Protein AF-A0A0G4J211-F1 (afdb_monomer_lite)

Structure (mmCIF, N/CA/C/O backbone):
data_AF-A0A0G4J211-F1
#
_entry.id   AF-A0A0G4J211-F1
#
loop_
_atom_site.group_PDB
_atom_site.id
_atom_site.type_symbol
_atom_site.label_atom_id
_atom_site.label_alt_id
_atom_site.label_comp_id
_atom_site.label_asym_id
_atom_site.label_entity_id
_atom_site.label_seq_id
_atom_site.pdbx_PDB_ins_code
_atom_site.Cartn_x
_atom_site.Cartn_y
_atom_site.Cartn_z
_atom_site.occupancy
_atom_site.B_iso_or_equiv
_atom_site.auth_seq_id
_atom_site.auth_comp_id
_atom_site.auth_asym_id
_atom_site.auth_atom_id
_atom_site.pdbx_PDB_model_num
ATOM 1 N N . MET A 1 1 ? 58.918 25.717 -37.159 1.00 40.38 1 MET A N 1
ATOM 2 C CA . MET A 1 1 ? 57.584 25.213 -37.543 1.00 40.38 1 MET A CA 1
ATOM 3 C C . MET A 1 1 ? 57.518 23.724 -37.235 1.00 40.38 1 MET A C 1
ATOM 5 O O . MET A 1 1 ? 57.941 22.931 -38.060 1.00 40.38 1 MET A O 1
ATOM 9 N N . LEU A 1 2 ? 57.040 23.344 -36.051 1.00 39.12 2 LEU A N 1
ATOM 10 C CA . LEU A 1 2 ? 56.585 21.978 -35.783 1.00 39.12 2 LEU A CA 1
ATOM 11 C C . LEU A 1 2 ? 55.138 22.111 -35.325 1.00 39.12 2 LEU A C 1
ATOM 13 O O . LEU A 1 2 ? 54.861 22.399 -34.165 1.00 39.12 2 LEU A O 1
ATOM 17 N N . ALA A 1 3 ? 54.242 22.055 -36.305 1.00 45.84 3 ALA A N 1
ATOM 18 C CA . ALA A 1 3 ? 52.815 21.997 -36.077 1.00 45.84 3 ALA A CA 1
ATOM 19 C C . ALA A 1 3 ? 52.421 20.536 -35.834 1.00 45.84 3 ALA A C 1
ATOM 21 O O . ALA A 1 3 ? 52.802 19.663 -36.607 1.00 45.84 3 ALA A O 1
ATOM 22 N N . ALA A 1 4 ? 51.674 20.344 -34.749 1.00 54.22 4 ALA A N 1
ATOM 23 C CA . ALA A 1 4 ? 50.555 19.424 -34.597 1.00 54.22 4 ALA A CA 1
ATOM 24 C C . ALA A 1 4 ? 50.693 18.003 -35.168 1.00 54.22 4 ALA A C 1
ATOM 26 O O . ALA A 1 4 ? 50.502 17.772 -36.356 1.00 54.22 4 ALA A O 1
ATOM 27 N N . VAL A 1 5 ? 50.784 17.039 -34.253 1.00 47.78 5 VAL A N 1
ATOM 28 C CA . VAL A 1 5 ? 49.848 15.909 -34.271 1.00 47.78 5 VAL A CA 1
ATOM 29 C C . VAL A 1 5 ? 49.307 15.788 -32.849 1.00 47.78 5 VAL A C 1
ATOM 31 O O . VAL A 1 5 ? 49.873 15.100 -32.005 1.00 47.78 5 VAL A O 1
ATOM 34 N N . ALA A 1 6 ? 48.271 16.576 -32.558 1.00 48.75 6 ALA A N 1
ATOM 35 C CA . ALA A 1 6 ? 47.360 16.253 -31.473 1.00 48.75 6 ALA A CA 1
ATOM 36 C C . ALA A 1 6 ? 46.590 15.021 -31.951 1.00 48.75 6 ALA A C 1
ATOM 38 O O . ALA A 1 6 ? 45.799 15.098 -32.891 1.00 48.75 6 ALA A O 1
ATOM 39 N N . ASP A 1 7 ? 46.935 13.871 -31.385 1.00 48.59 7 ASP A N 1
ATOM 40 C CA . ASP A 1 7 ? 46.196 12.630 -31.562 1.00 48.59 7 ASP A CA 1
ATOM 41 C C . ASP A 1 7 ? 44.894 12.747 -30.754 1.00 48.59 7 ASP A C 1
ATOM 43 O O . ASP A 1 7 ? 44.776 12.258 -29.634 1.00 48.59 7 ASP A O 1
ATOM 47 N N . ASP A 1 8 ? 43.936 13.500 -31.299 1.00 52.50 8 ASP A N 1
ATOM 48 C CA . ASP A 1 8 ? 42.566 13.639 -30.790 1.00 52.50 8 ASP A CA 1
ATOM 49 C C . ASP A 1 8 ? 41.735 12.391 -31.162 1.00 52.50 8 ASP A C 1
ATOM 51 O O . ASP A 1 8 ? 40.682 12.467 -31.799 1.00 52.50 8 ASP A O 1
ATOM 55 N N . GLY A 1 9 ? 42.235 11.209 -30.795 1.00 51.56 9 GLY A N 1
ATOM 56 C CA . GLY A 1 9 ? 41.649 9.910 -31.113 1.00 51.56 9 GLY A CA 1
ATOM 57 C C . GLY A 1 9 ? 41.288 9.125 -29.855 1.00 51.56 9 GLY A C 1
ATOM 58 O O . GLY A 1 9 ? 42.126 8.420 -29.311 1.00 51.56 9 GLY A O 1
ATOM 59 N N . ALA A 1 10 ? 40.038 9.264 -29.401 1.00 64.62 10 ALA A N 1
ATOM 60 C CA . ALA A 1 10 ? 39.303 8.365 -28.497 1.00 64.62 10 ALA A CA 1
ATOM 61 C C . ALA A 1 10 ? 40.158 7.497 -27.546 1.00 64.62 10 ALA A C 1
ATOM 63 O O . ALA A 1 10 ? 40.447 6.328 -27.811 1.00 64.62 10 ALA A O 1
ATOM 64 N N . SER A 1 11 ? 40.509 8.052 -26.381 1.00 73.88 11 SER A N 1
ATOM 65 C CA . SER A 1 11 ? 41.008 7.229 -25.277 1.00 73.88 11 SER A CA 1
ATOM 66 C C . SER A 1 11 ? 39.948 6.172 -24.925 1.00 73.88 11 SER A C 1
ATOM 68 O O . SER A 1 11 ? 38.782 6.542 -24.755 1.00 73.88 11 SER A O 1
ATOM 70 N N . PRO A 1 12 ? 40.316 4.890 -24.734 1.00 80.06 12 PRO A N 1
ATOM 71 C CA . PRO A 1 12 ? 39.391 3.835 -24.309 1.00 80.06 12 PRO A CA 1
ATOM 72 C C . PRO A 1 12 ? 38.572 4.208 -23.066 1.00 80.06 12 PRO A C 1
ATOM 74 O O . PRO A 1 12 ? 37.460 3.727 -22.879 1.00 80.06 12 PRO A O 1
ATOM 77 N N . ILE A 1 13 ? 39.116 5.091 -22.223 1.00 86.75 13 ILE A N 1
ATOM 78 C CA . ILE A 1 13 ? 38.446 5.621 -21.034 1.00 86.75 13 ILE A CA 1
ATOM 79 C C . ILE A 1 13 ? 37.252 6.507 -21.421 1.00 86.75 13 ILE A C 1
ATOM 81 O O . ILE A 1 13 ? 36.181 6.344 -20.849 1.00 86.75 13 ILE A O 1
ATOM 85 N N . GLY A 1 14 ? 37.391 7.370 -22.431 1.00 88.81 14 GLY A N 1
ATOM 86 C CA . GLY A 1 14 ? 36.307 8.240 -22.900 1.00 88.81 14 GLY A CA 1
ATOM 87 C C . GLY A 1 14 ? 35.171 7.469 -23.579 1.00 88.81 14 GLY A C 1
ATOM 88 O O . GLY A 1 14 ? 34.002 7.817 -23.425 1.00 88.81 14 GLY A O 1
ATOM 89 N N . ASP A 1 15 ? 35.484 6.370 -24.272 1.00 88.25 15 ASP A N 1
ATOM 90 C CA . ASP A 1 15 ? 34.459 5.471 -24.817 1.00 88.25 15 ASP A CA 1
ATOM 91 C C . ASP A 1 15 ? 33.703 4.717 -23.708 1.00 88.25 15 ASP A C 1
ATOM 93 O O . ASP A 1 15 ? 32.490 4.512 -23.817 1.00 88.25 15 ASP A O 1
ATOM 97 N N . ILE A 1 16 ? 34.393 4.335 -22.625 1.00 90.69 16 ILE A N 1
ATOM 98 C CA . ILE A 1 16 ? 33.768 3.734 -21.437 1.00 90.69 16 ILE A CA 1
ATOM 99 C C . ILE A 1 16 ? 32.871 4.752 -20.728 1.00 90.69 16 ILE A C 1
ATOM 101 O O . ILE A 1 16 ? 31.746 4.408 -20.371 1.00 90.69 16 ILE A O 1
ATOM 105 N N . GLU A 1 17 ? 33.333 5.990 -20.544 1.00 92.75 17 GLU A N 1
ATOM 106 C CA . GLU A 1 17 ? 32.543 7.072 -19.944 1.00 92.75 17 GLU A CA 1
ATOM 107 C C . GLU A 1 17 ? 31.277 7.347 -20.760 1.00 92.75 17 GLU A C 1
ATOM 109 O O . GLU A 1 17 ? 30.179 7.287 -20.209 1.00 92.75 17 GLU A O 1
ATOM 114 N N . ARG A 1 18 ? 31.393 7.489 -22.089 1.00 92.31 18 ARG A N 1
ATOM 115 C CA . ARG A 1 18 ? 30.231 7.647 -22.979 1.00 92.31 18 ARG A CA 1
ATOM 116 C C . ARG A 1 18 ? 29.247 6.483 -22.848 1.00 92.31 18 ARG A C 1
ATOM 118 O O . ARG A 1 18 ? 28.042 6.703 -22.756 1.00 92.31 18 ARG A O 1
ATOM 125 N N . TYR A 1 19 ? 29.740 5.245 -22.815 1.00 93.75 19 TYR A N 1
ATOM 126 C CA . TYR A 1 19 ? 28.884 4.070 -22.646 1.00 93.75 19 TYR A CA 1
ATOM 127 C C . TYR A 1 19 ? 28.166 4.055 -21.286 1.00 93.75 19 TYR A C 1
ATOM 129 O O . TYR A 1 19 ? 26.995 3.676 -21.202 1.00 93.75 19 TYR A O 1
ATOM 137 N N . LEU A 1 20 ? 28.846 4.460 -20.209 1.00 94.44 20 LEU A N 1
ATOM 138 C CA . LEU A 1 20 ? 28.240 4.569 -18.882 1.00 94.44 20 LEU A CA 1
ATOM 139 C C . LEU A 1 20 ? 27.171 5.665 -18.841 1.00 94.44 20 LEU A C 1
ATOM 141 O O . LEU A 1 20 ? 26.096 5.428 -18.285 1.00 94.44 20 LEU A O 1
ATOM 145 N N . ASP A 1 21 ? 27.424 6.804 -19.479 1.00 95.06 21 ASP A N 1
ATOM 146 C CA . ASP A 1 21 ? 26.472 7.909 -19.579 1.00 95.06 21 ASP A CA 1
ATOM 147 C C . ASP A 1 21 ? 25.228 7.501 -20.370 1.00 95.06 21 ASP A C 1
ATOM 149 O O . ASP A 1 21 ? 24.106 7.647 -19.880 1.00 95.06 21 ASP A O 1
ATOM 153 N N . GLU A 1 22 ? 25.406 6.893 -21.545 1.00 95.31 22 GLU A N 1
ATOM 154 C CA . GLU A 1 22 ? 24.308 6.346 -22.346 1.00 95.31 22 GLU A CA 1
ATOM 155 C C . GLU A 1 22 ? 23.494 5.327 -21.544 1.00 95.31 22 GLU A C 1
ATOM 157 O O . GLU A 1 22 ? 22.262 5.381 -21.521 1.00 95.31 22 GLU A O 1
ATOM 162 N N . ARG A 1 23 ? 24.166 4.424 -20.824 1.00 94.56 23 ARG A N 1
ATOM 163 C CA . ARG A 1 23 ? 23.500 3.435 -19.977 1.00 94.56 23 ARG A CA 1
ATOM 164 C C . ARG A 1 23 ? 22.709 4.088 -18.848 1.00 94.56 23 ARG A C 1
ATOM 166 O O . ARG A 1 23 ? 21.583 3.662 -18.592 1.00 94.56 23 ARG A O 1
ATOM 173 N N . SER A 1 24 ? 23.272 5.098 -18.189 1.00 94.25 24 SER A N 1
ATOM 174 C CA . SER A 1 24 ? 22.599 5.819 -17.105 1.00 94.25 24 SER A CA 1
ATOM 175 C C . SER A 1 24 ? 21.340 6.529 -17.608 1.00 94.25 24 SER A C 1
ATOM 177 O O . SER A 1 24 ? 20.286 6.424 -16.985 1.00 94.25 24 SER A O 1
ATOM 179 N N . LEU A 1 25 ? 21.407 7.146 -18.792 1.00 95.19 25 LEU A N 1
ATOM 180 C CA . LEU A 1 25 ? 20.271 7.795 -19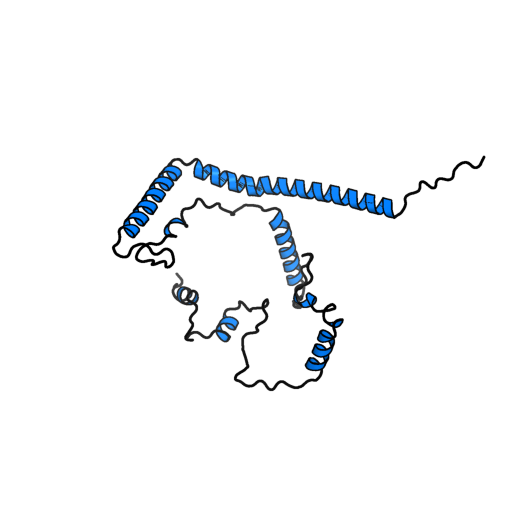.439 1.00 95.19 25 LEU A CA 1
ATOM 181 C C . LEU A 1 25 ? 19.179 6.789 -19.826 1.00 95.19 25 LEU A C 1
ATOM 183 O O . LEU A 1 25 ? 17.988 7.070 -19.705 1.00 95.19 25 LEU A O 1
ATOM 187 N N . MET A 1 26 ? 19.561 5.605 -20.302 1.00 93.50 26 MET A N 1
ATOM 188 C CA . MET A 1 26 ? 18.595 4.543 -20.594 1.00 93.50 26 MET A CA 1
ATOM 189 C C . MET A 1 26 ? 17.957 3.994 -19.315 1.00 93.50 26 MET A C 1
ATOM 191 O O . MET A 1 26 ? 16.773 3.653 -19.311 1.00 93.50 26 MET A O 1
ATOM 195 N N . GLU A 1 27 ? 18.713 3.924 -18.220 1.00 92.50 27 GLU A N 1
ATOM 196 C CA . GLU A 1 27 ? 18.206 3.481 -16.925 1.00 92.50 27 GLU A CA 1
ATOM 197 C C . GLU A 1 27 ? 17.205 4.478 -16.331 1.00 92.50 27 GLU A C 1
ATOM 199 O O . GLU A 1 27 ? 16.135 4.051 -15.896 1.00 92.50 27 GLU A O 1
ATOM 204 N N . THR A 1 28 ? 17.482 5.784 -16.385 1.00 94.75 28 THR A N 1
ATOM 205 C CA . THR A 1 28 ? 16.528 6.810 -15.931 1.00 94.75 28 THR A CA 1
ATOM 206 C C . THR A 1 28 ? 15.250 6.794 -16.763 1.00 94.75 28 THR A C 1
ATOM 208 O O . THR A 1 28 ? 14.161 6.725 -16.199 1.00 94.75 28 THR A O 1
ATOM 211 N N . ARG A 1 29 ? 15.354 6.717 -18.097 1.00 94.88 29 ARG A N 1
ATOM 212 C CA . ARG A 1 29 ? 14.181 6.582 -18.983 1.00 94.88 29 ARG A CA 1
ATOM 213 C C . ARG A 1 29 ? 13.332 5.363 -18.638 1.00 94.88 29 ARG A C 1
ATOM 215 O O . ARG A 1 29 ? 12.111 5.464 -18.538 1.00 94.88 29 ARG A O 1
ATOM 222 N N . ARG A 1 30 ? 13.972 4.214 -18.405 1.00 92.12 30 ARG A N 1
ATOM 223 C CA . ARG A 1 30 ? 13.278 2.989 -17.995 1.00 92.12 30 ARG A CA 1
ATOM 224 C C . ARG A 1 30 ? 12.580 3.156 -16.643 1.00 92.12 30 ARG A C 1
ATOM 226 O O . ARG A 1 30 ? 11.477 2.641 -16.468 1.00 92.12 30 ARG A O 1
ATOM 233 N N . GLN A 1 31 ? 13.218 3.824 -15.682 1.00 92.62 31 GLN A N 1
ATOM 234 C CA . GLN A 1 31 ? 12.619 4.102 -14.374 1.00 92.62 31 GLN A CA 1
ATOM 235 C C . GLN A 1 31 ? 11.404 5.028 -14.503 1.00 92.62 31 GLN A C 1
ATOM 237 O O . GLN A 1 31 ? 10.375 4.744 -13.893 1.00 92.62 31 GLN A O 1
ATOM 242 N N . ASP A 1 32 ? 11.476 6.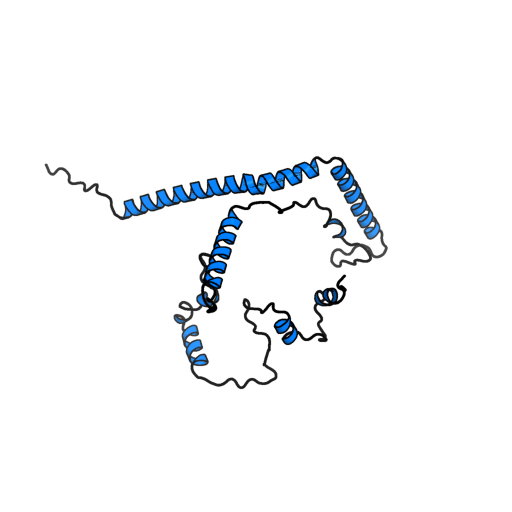055 -15.348 1.00 95.31 32 ASP A N 1
ATOM 243 C CA . ASP A 1 32 ? 10.360 6.970 -15.604 1.00 95.31 32 ASP A CA 1
ATOM 244 C C . ASP A 1 32 ? 9.167 6.259 -16.251 1.00 95.31 32 ASP A C 1
ATOM 246 O O . ASP A 1 32 ? 8.019 6.447 -15.845 1.00 95.31 32 ASP A O 1
ATOM 250 N N . GLU A 1 33 ? 9.416 5.408 -17.248 1.00 93.94 33 GLU A N 1
ATOM 251 C CA . GLU A 1 33 ? 8.376 4.587 -17.877 1.00 93.94 33 GLU A CA 1
ATOM 252 C C . GLU A 1 33 ? 7.724 3.633 -16.875 1.00 93.94 33 GLU A C 1
ATOM 254 O O . GLU A 1 33 ? 6.499 3.494 -16.839 1.00 93.94 33 GLU A O 1
ATOM 259 N N . LEU A 1 34 ? 8.535 2.999 -16.027 1.00 92.38 34 LEU A N 1
ATOM 260 C CA . LEU A 1 34 ? 8.055 2.106 -14.982 1.00 92.38 34 LEU A CA 1
ATOM 261 C C . LEU A 1 34 ? 7.218 2.856 -13.942 1.00 92.38 34 LEU A C 1
ATOM 263 O O . LEU A 1 34 ? 6.173 2.353 -13.532 1.00 92.38 34 LEU A O 1
ATOM 267 N N . ALA A 1 35 ? 7.644 4.058 -13.550 1.00 93.50 35 ALA A N 1
ATOM 268 C CA . ALA A 1 35 ? 6.914 4.916 -12.627 1.00 93.50 35 ALA A CA 1
ATOM 269 C C . ALA A 1 35 ? 5.559 5.333 -13.210 1.00 93.50 35 ALA A C 1
ATOM 271 O O . ALA A 1 35 ? 4.546 5.227 -12.521 1.00 93.50 35 ALA A O 1
ATOM 272 N N . LYS A 1 36 ? 5.507 5.720 -14.492 1.00 94.62 36 LYS A N 1
ATOM 273 C CA . LYS A 1 36 ? 4.249 6.033 -15.193 1.00 94.62 36 LYS A CA 1
ATOM 274 C C . LYS A 1 36 ? 3.320 4.822 -15.253 1.00 94.62 36 LYS A C 1
ATOM 276 O O . LYS A 1 36 ? 2.166 4.916 -14.844 1.00 94.62 36 LYS A O 1
ATOM 281 N N . ALA A 1 37 ? 3.840 3.669 -15.672 1.00 92.56 37 ALA A N 1
ATOM 282 C CA . ALA A 1 37 ? 3.063 2.435 -15.752 1.00 92.56 37 ALA A CA 1
ATOM 283 C C . ALA A 1 37 ? 2.526 1.999 -14.380 1.00 92.56 37 ALA A C 1
ATOM 285 O O . ALA A 1 37 ? 1.385 1.552 -14.266 1.00 92.56 37 ALA A O 1
ATOM 286 N N . TRP A 1 38 ? 3.333 2.134 -13.326 1.00 93.50 38 TRP A N 1
ATOM 287 C CA . TRP A 1 38 ? 2.906 1.831 -11.963 1.00 93.50 38 TRP A CA 1
ATOM 288 C C . TRP A 1 38 ? 1.852 2.827 -11.476 1.00 93.50 38 TRP A C 1
ATOM 290 O O . TRP A 1 38 ? 0.846 2.421 -10.895 1.00 93.50 38 TRP A O 1
ATOM 300 N N . ASN A 1 39 ? 2.029 4.116 -11.768 1.00 94.50 39 ASN A N 1
ATOM 301 C CA . ASN A 1 39 ? 1.066 5.147 -11.411 1.00 94.50 39 ASN A CA 1
ATOM 302 C C . ASN A 1 39 ? -0.315 4.861 -12.026 1.00 94.50 39 ASN A C 1
ATOM 304 O O . ASN A 1 39 ? -1.328 4.862 -11.332 1.00 94.50 39 ASN A O 1
ATOM 308 N N . GLU A 1 40 ? -0.353 4.532 -13.315 1.00 91.62 40 GLU A N 1
ATOM 309 C CA . GLU A 1 40 ? -1.597 4.233 -14.027 1.00 91.62 40 GLU A CA 1
ATOM 310 C C . GLU A 1 40 ? -2.253 2.928 -13.559 1.00 91.62 40 GLU A C 1
ATOM 312 O O . GLU A 1 40 ? -3.461 2.882 -13.315 1.00 91.62 40 GLU A O 1
ATOM 317 N N . ALA A 1 41 ? -1.467 1.857 -13.427 1.00 90.31 41 ALA A N 1
ATOM 318 C CA . ALA A 1 41 ? -2.001 0.523 -13.170 1.00 90.31 41 ALA A CA 1
ATOM 319 C C . ALA A 1 41 ? -2.282 0.237 -11.687 1.00 90.31 41 ALA A C 1
ATOM 321 O O . ALA A 1 41 ? -3.144 -0.593 -11.386 1.00 90.31 41 ALA A O 1
ATOM 322 N N . VAL A 1 42 ? -1.550 0.879 -10.772 1.00 92.25 42 VAL A N 1
ATOM 323 C CA . VAL A 1 42 ? -1.605 0.619 -9.326 1.00 92.25 42 VAL A CA 1
ATOM 324 C C . VAL A 1 42 ? -2.146 1.829 -8.583 1.00 92.25 42 VAL A C 1
ATOM 326 O O . VAL A 1 42 ? -3.213 1.731 -7.978 1.00 92.25 42 VAL A O 1
ATOM 329 N N . TYR A 1 43 ? -1.454 2.968 -8.647 1.00 92.81 43 TYR A N 1
ATOM 330 C CA . TYR A 1 43 ? -1.813 4.134 -7.837 1.00 92.81 43 TYR A CA 1
ATOM 331 C C . TYR A 1 43 ? -3.213 4.652 -8.164 1.00 92.81 43 TYR A C 1
ATOM 333 O O . TYR A 1 43 ? -4.063 4.681 -7.281 1.00 92.81 43 TYR A O 1
ATOM 341 N N . LEU A 1 44 ? -3.496 4.969 -9.431 1.00 92.75 44 LEU A N 1
ATOM 342 C CA . LEU A 1 44 ? -4.809 5.475 -9.841 1.00 92.75 44 LEU A CA 1
ATOM 343 C C . LEU A 1 44 ? -5.928 4.458 -9.596 1.00 92.75 44 LEU A C 1
ATOM 345 O O . LEU A 1 44 ? -7.063 4.839 -9.321 1.00 92.75 44 LEU A O 1
ATOM 349 N N . HIS A 1 45 ? -5.624 3.161 -9.678 1.00 91.44 45 HIS A N 1
ATOM 350 C CA . HIS A 1 45 ? -6.595 2.114 -9.379 1.00 91.44 45 HIS A CA 1
ATOM 351 C C . HIS A 1 45 ? -6.983 2.111 -7.897 1.00 91.44 45 HIS A C 1
ATOM 353 O O . HIS A 1 45 ? -8.171 2.068 -7.581 1.00 91.44 45 HIS A O 1
ATOM 359 N N . ILE A 1 46 ? -5.995 2.174 -7.000 1.00 91.44 46 ILE A N 1
ATOM 360 C CA . ILE A 1 46 ? -6.216 2.238 -5.551 1.00 91.44 46 ILE A CA 1
ATOM 361 C C . ILE A 1 46 ? -6.887 3.562 -5.181 1.00 91.44 46 ILE A C 1
ATOM 363 O O . ILE A 1 46 ? -7.891 3.553 -4.474 1.00 91.44 46 ILE A O 1
ATOM 367 N N . GLN A 1 47 ? -6.380 4.680 -5.706 1.00 91.88 47 GLN A N 1
ATOM 368 C CA . GLN A 1 47 ? -6.899 6.014 -5.426 1.00 91.88 47 GLN A CA 1
ATOM 369 C C . GLN A 1 47 ? -8.370 6.123 -5.823 1.00 91.88 47 GLN A C 1
ATOM 371 O O . GLN A 1 47 ? -9.184 6.516 -5.000 1.00 91.88 47 GLN A O 1
ATOM 376 N N . ARG A 1 48 ? -8.744 5.654 -7.020 1.00 91.31 48 ARG A N 1
ATOM 377 C CA . ARG A 1 48 ? -10.146 5.647 -7.454 1.00 91.31 48 ARG A CA 1
ATOM 378 C C . ARG A 1 48 ? -11.044 4.837 -6.517 1.00 91.31 48 ARG A C 1
ATOM 380 O O . ARG A 1 48 ? -12.136 5.285 -6.202 1.00 91.31 48 ARG A O 1
ATOM 387 N N . GLN A 1 49 ? -10.601 3.666 -6.053 1.00 90.31 49 GLN A N 1
ATOM 388 C CA . GLN A 1 49 ? -11.391 2.872 -5.103 1.00 90.31 49 GLN A CA 1
ATOM 389 C C . GLN A 1 49 ? -11.577 3.584 -3.759 1.00 90.31 49 GLN A C 1
ATOM 391 O O . GLN A 1 49 ? -12.617 3.428 -3.119 1.00 90.31 49 GLN A O 1
ATOM 396 N N . ILE A 1 50 ? -10.563 4.323 -3.308 1.00 87.81 50 ILE A N 1
ATOM 397 C CA . ILE A 1 50 ? -10.648 5.127 -2.089 1.00 87.81 50 ILE A CA 1
ATOM 398 C C . ILE A 1 50 ? -11.608 6.294 -2.322 1.00 87.81 50 ILE A C 1
ATOM 400 O O . ILE A 1 5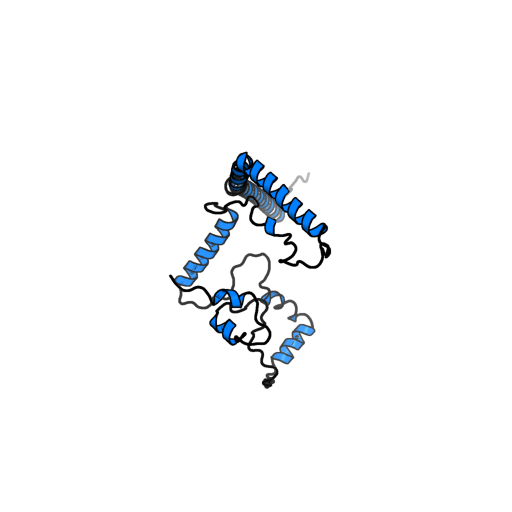0 ? -12.534 6.466 -1.536 1.00 87.81 50 ILE A O 1
ATOM 404 N N . ASP A 1 51 ? -11.450 7.029 -3.422 1.00 89.81 51 ASP A N 1
ATOM 405 C CA . ASP A 1 51 ? -12.286 8.179 -3.769 1.00 89.81 51 ASP A CA 1
ATOM 406 C C . ASP A 1 51 ? -13.761 7.780 -3.903 1.00 89.81 51 ASP A C 1
ATOM 408 O O . ASP A 1 51 ? -14.623 8.428 -3.31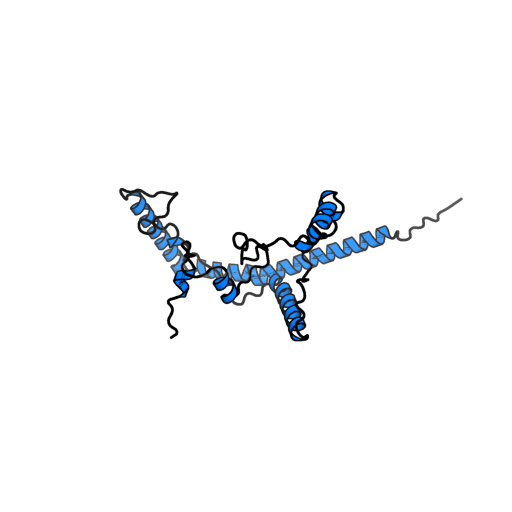9 1.00 89.81 51 ASP A O 1
ATOM 412 N N . GLU A 1 52 ? -14.063 6.666 -4.579 1.00 88.38 52 GLU A N 1
ATOM 413 C CA . GLU A 1 52 ? -15.422 6.110 -4.680 1.00 88.38 52 GLU A CA 1
ATOM 414 C C . GLU A 1 52 ? -16.021 5.792 -3.302 1.00 88.38 52 GLU A C 1
ATOM 416 O O . GLU A 1 52 ? -17.204 6.026 -3.061 1.00 88.38 52 GLU A O 1
ATOM 421 N N . ARG A 1 53 ? -15.213 5.271 -2.372 1.00 83.62 53 ARG A N 1
ATOM 422 C CA . ARG A 1 53 ? -15.665 4.938 -1.012 1.00 83.62 53 ARG A CA 1
ATOM 423 C C . ARG A 1 53 ? -15.819 6.160 -0.118 1.00 83.62 53 ARG A C 1
ATOM 425 O O . ARG A 1 53 ? -16.637 6.117 0.797 1.00 83.62 53 ARG A O 1
ATOM 432 N N . VAL A 1 54 ? -15.021 7.200 -0.341 1.00 84.00 54 VAL A N 1
ATOM 433 C CA . VAL A 1 54 ? -15.079 8.461 0.410 1.00 84.00 54 VAL A CA 1
ATOM 434 C C . VAL A 1 54 ? -16.209 9.353 -0.104 1.00 84.00 54 VAL A C 1
ATOM 436 O O . VAL A 1 54 ? -16.843 10.031 0.696 1.00 84.00 54 VAL A O 1
ATOM 439 N N . ALA A 1 55 ? -16.502 9.321 -1.406 1.00 84.44 55 ALA A N 1
ATOM 440 C CA . ALA A 1 55 ? -17.612 10.052 -2.017 1.00 84.44 55 ALA A CA 1
ATOM 441 C C . ALA A 1 55 ? -18.997 9.502 -1.625 1.00 84.44 55 ALA A C 1
ATOM 443 O O . ALA A 1 55 ? -20.008 10.175 -1.817 1.00 84.44 55 ALA A O 1
ATOM 444 N N . ASP A 1 56 ? -19.064 8.287 -1.078 1.00 84.19 56 ASP A N 1
ATOM 445 C CA . ASP A 1 56 ? -20.290 7.725 -0.518 1.00 84.19 56 ASP A CA 1
ATOM 446 C C . ASP A 1 56 ? -20.621 8.404 0.825 1.00 84.19 56 ASP A C 1
ATOM 448 O O . ASP A 1 56 ? -20.150 8.006 1.897 1.00 84.19 56 ASP A O 1
ATOM 452 N N . ASP A 1 57 ? -21.471 9.432 0.769 1.00 75.06 57 ASP A N 1
ATOM 453 C CA . ASP A 1 57 ? -21.981 10.166 1.936 1.00 75.06 57 ASP A CA 1
ATOM 454 C C . ASP A 1 57 ? -22.574 9.242 3.017 1.00 75.06 57 ASP A C 1
ATOM 456 O O . ASP A 1 57 ? -22.508 9.545 4.215 1.00 75.06 57 ASP A O 1
ATOM 460 N N . GLY A 1 58 ? -23.141 8.097 2.617 1.00 80.62 58 GLY A N 1
ATOM 461 C CA . GLY A 1 58 ? -23.664 7.088 3.533 1.00 80.62 58 GLY A CA 1
ATOM 462 C C . GLY A 1 58 ? -22.554 6.438 4.358 1.00 80.62 58 GLY A C 1
ATOM 463 O O . GLY A 1 58 ? -22.695 6.281 5.574 1.00 80.62 58 GLY A O 1
ATOM 464 N N . ARG A 1 59 ? -21.409 6.138 3.736 1.00 79.75 59 ARG A N 1
ATOM 465 C CA . ARG A 1 59 ? -20.221 5.623 4.436 1.00 79.75 59 ARG A CA 1
ATOM 466 C C . ARG A 1 59 ? -19.566 6.661 5.323 1.00 79.75 59 ARG A C 1
ATOM 468 O O . ARG A 1 59 ? -19.122 6.306 6.412 1.00 79.75 59 ARG A O 1
ATOM 475 N N . VAL A 1 60 ? -19.522 7.924 4.907 1.00 81.38 60 VAL A N 1
ATOM 476 C CA . VAL A 1 60 ? -18.970 9.003 5.741 1.00 81.38 60 VAL A CA 1
ATOM 477 C C . VAL A 1 60 ? -19.784 9.149 7.028 1.00 81.38 60 VAL A C 1
ATOM 479 O O . VAL A 1 60 ? -19.216 9.188 8.123 1.00 81.38 60 VAL A O 1
ATOM 482 N N . ARG A 1 61 ? -21.119 9.154 6.921 1.00 84.62 61 ARG A N 1
ATOM 483 C CA . ARG A 1 61 ? -22.016 9.172 8.089 1.00 84.62 61 ARG A CA 1
ATOM 484 C C . ARG A 1 61 ? -21.843 7.928 8.955 1.00 84.62 61 ARG A C 1
ATOM 486 O O . ARG A 1 61 ? -21.621 8.062 10.153 1.00 84.62 61 ARG A O 1
ATOM 493 N N . ALA A 1 62 ? -21.843 6.739 8.354 1.00 84.81 62 ALA A N 1
ATOM 494 C CA . ALA A 1 62 ? -21.641 5.487 9.081 1.00 84.81 62 ALA A CA 1
ATOM 495 C C . ALA A 1 62 ? -20.279 5.431 9.800 1.00 84.81 62 ALA A C 1
ATOM 497 O O . ALA A 1 62 ? -20.198 4.959 10.933 1.00 84.81 62 ALA A O 1
ATOM 498 N N . SER A 1 63 ? -19.218 5.951 9.178 1.00 84.62 63 SER A N 1
ATOM 499 C CA . SER A 1 63 ? -17.882 6.068 9.773 1.00 84.62 63 SER A CA 1
ATOM 500 C C . SER A 1 63 ? -17.888 7.011 10.976 1.00 84.62 63 SER A C 1
ATOM 502 O O . SER A 1 63 ? -17.353 6.676 12.035 1.00 84.62 63 SER A O 1
ATOM 504 N N . ARG A 1 64 ? -18.563 8.161 10.860 1.00 87.12 64 ARG A N 1
ATOM 505 C CA . ARG A 1 64 ? -18.725 9.110 11.967 1.00 87.12 64 ARG A CA 1
ATOM 506 C C . ARG A 1 64 ? -19.512 8.503 13.128 1.00 87.12 64 ARG A C 1
ATOM 508 O O . ARG A 1 64 ? -19.058 8.582 14.267 1.00 87.12 64 ARG A O 1
ATOM 515 N N . ASP A 1 65 ? -20.642 7.863 12.847 1.00 89.12 65 ASP A N 1
ATOM 516 C CA . ASP A 1 65 ? -21.467 7.206 13.865 1.00 89.12 65 ASP A CA 1
ATOM 517 C C . ASP A 1 65 ? -20.698 6.083 14.559 1.00 89.12 65 ASP A C 1
ATOM 519 O O . ASP A 1 65 ? -20.746 5.945 15.780 1.00 89.12 65 ASP A O 1
ATOM 523 N N . ARG A 1 66 ? -19.925 5.309 13.795 1.00 87.25 66 ARG A N 1
ATOM 524 C CA . ARG A 1 66 ? -19.033 4.288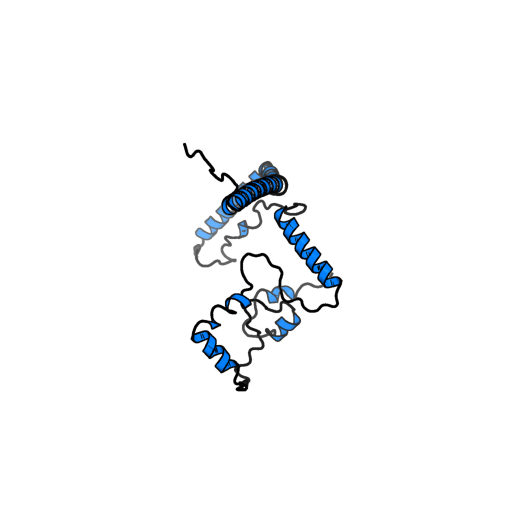 14.337 1.00 87.25 66 ARG A CA 1
ATOM 525 C C . ARG A 1 66 ? -17.964 4.892 15.238 1.00 87.25 66 ARG A C 1
ATOM 527 O O . ARG A 1 66 ? -17.787 4.406 16.348 1.00 87.25 66 ARG A O 1
ATOM 534 N N . ARG A 1 67 ? -17.271 5.944 14.795 1.00 88.38 67 ARG A N 1
ATOM 535 C CA . ARG A 1 67 ? -16.254 6.632 15.604 1.00 88.38 67 ARG A CA 1
ATOM 536 C C . ARG A 1 67 ? -16.845 7.129 16.922 1.00 88.38 67 ARG A C 1
ATOM 538 O O . ARG A 1 67 ? -16.210 6.963 17.957 1.00 88.38 67 ARG A O 1
ATOM 545 N N . ASN A 1 68 ? -18.061 7.671 16.888 1.00 91.62 68 ASN A N 1
ATOM 546 C CA . ASN A 1 68 ? -18.777 8.082 18.093 1.00 91.62 68 ASN A CA 1
ATOM 547 C C . ASN A 1 68 ? -19.077 6.882 19.004 1.00 91.62 68 ASN A C 1
ATOM 549 O O . ASN A 1 68 ? -18.782 6.951 20.187 1.00 91.62 68 ASN A O 1
ATOM 553 N N . ARG A 1 69 ? -19.552 5.748 18.468 1.00 90.44 69 ARG A N 1
ATOM 554 C CA . ARG A 1 69 ? -19.779 4.525 19.267 1.00 90.44 69 ARG A CA 1
ATOM 555 C C . ARG A 1 69 ? -18.502 3.982 19.912 1.00 90.44 69 ARG A C 1
ATOM 557 O O . ARG A 1 69 ? -18.543 3.565 21.063 1.00 90.44 69 ARG A O 1
ATOM 564 N N . LEU A 1 70 ? -17.387 3.975 19.179 1.00 89.81 70 LEU A N 1
ATOM 565 C CA . LEU A 1 70 ? -16.084 3.547 19.699 1.00 89.81 70 LEU A CA 1
ATOM 566 C C . LEU A 1 70 ? -15.612 4.468 20.828 1.00 89.81 70 LEU A C 1
ATOM 568 O O . LEU A 1 70 ? -15.158 3.992 21.865 1.00 89.81 70 LEU A O 1
ATOM 572 N N . LEU A 1 71 ? -15.776 5.781 20.642 1.00 90.56 71 LEU A N 1
ATOM 573 C CA . LEU A 1 71 ? -15.473 6.777 21.664 1.00 90.56 71 LEU A CA 1
ATOM 574 C C . LEU A 1 71 ? -16.363 6.604 22.900 1.00 90.56 71 LEU A C 1
ATOM 576 O O . LEU A 1 71 ? -15.854 6.610 24.014 1.00 90.56 71 LEU A O 1
ATOM 580 N N . ASP A 1 72 ? -17.667 6.400 22.715 1.00 91.19 72 ASP A N 1
ATOM 581 C CA . ASP A 1 72 ? -18.605 6.158 23.812 1.00 91.19 72 ASP A CA 1
ATOM 582 C C . ASP A 1 72 ? -18.238 4.886 24.587 1.00 91.19 72 ASP A C 1
ATOM 584 O O . ASP A 1 72 ? -18.296 4.872 25.816 1.00 91.19 72 ASP A O 1
ATOM 588 N N . GLY A 1 73 ? -17.830 3.823 23.886 1.00 88.88 73 GLY A N 1
ATOM 589 C CA . GLY A 1 73 ? -17.329 2.591 24.497 1.00 88.88 73 GLY A CA 1
ATOM 590 C C . GLY A 1 73 ? -16.085 2.836 25.350 1.00 88.88 73 GLY A C 1
ATOM 591 O O . GLY A 1 73 ? -16.048 2.429 26.509 1.00 88.88 73 GLY A O 1
ATOM 592 N N . TYR A 1 74 ? -15.115 3.579 24.817 1.00 88.19 74 TYR A N 1
ATOM 593 C CA . TYR A 1 74 ? -13.911 3.966 25.552 1.00 88.19 74 TYR A CA 1
ATOM 594 C C . TYR A 1 74 ? -14.227 4.811 26.796 1.00 88.19 74 TYR A C 1
ATOM 596 O O . TYR A 1 74 ? -13.694 4.557 27.874 1.00 88.19 74 TYR A O 1
ATOM 604 N N . LEU A 1 75 ? -15.129 5.791 26.683 1.00 89.62 75 LEU A N 1
ATOM 605 C CA . LEU A 1 75 ? -15.527 6.633 27.815 1.00 89.62 75 LEU A CA 1
ATOM 606 C C . LEU A 1 75 ? -16.233 5.831 28.915 1.00 89.62 75 LEU A C 1
ATOM 608 O O . LEU A 1 75 ? -16.006 6.092 30.094 1.00 89.62 75 LEU A O 1
ATOM 612 N N . ARG A 1 76 ? -17.055 4.839 28.550 1.00 88.94 76 ARG A N 1
ATOM 613 C CA . ARG A 1 76 ? -17.677 3.922 29.520 1.00 88.94 76 ARG A CA 1
ATOM 614 C C . ARG A 1 76 ? -16.642 3.051 30.218 1.00 88.94 76 ARG A C 1
ATOM 616 O O . ARG A 1 76 ? -16.723 2.897 31.431 1.00 88.94 76 ARG A O 1
ATOM 623 N N . ALA A 1 77 ? -15.669 2.530 29.475 1.00 86.56 77 ALA A N 1
ATOM 624 C CA . ALA A 1 77 ? -14.576 1.755 30.048 1.00 86.56 77 ALA A CA 1
ATOM 625 C C . ALA A 1 77 ? -13.746 2.604 31.027 1.00 86.56 77 ALA A C 1
ATOM 627 O O . ALA A 1 77 ? -13.417 2.149 32.117 1.00 86.56 77 ALA A O 1
ATOM 628 N N . LEU A 1 78 ? -13.501 3.880 30.706 1.00 85.75 78 LEU A N 1
ATOM 629 C CA . LEU A 1 78 ? -12.807 4.811 31.601 1.00 85.75 78 LEU A CA 1
ATOM 630 C C . LEU A 1 78 ? -13.597 5.116 32.887 1.00 85.75 78 LEU A C 1
ATOM 632 O O . LEU A 1 78 ? -13.000 5.369 33.928 1.00 85.75 78 LEU A O 1
ATOM 636 N N . GLN A 1 79 ? -14.930 5.109 32.817 1.00 86.50 79 GLN A N 1
ATOM 637 C CA . GLN A 1 79 ? -15.816 5.299 33.972 1.00 86.50 79 GLN A CA 1
ATOM 638 C C . GLN A 1 79 ? -16.015 4.021 34.804 1.00 86.50 79 GLN A C 1
ATOM 640 O O . GLN A 1 79 ? -16.593 4.094 35.890 1.00 86.50 79 GLN A O 1
ATOM 645 N N . SER A 1 80 ? -15.560 2.862 34.316 1.00 85.88 80 SER A N 1
ATOM 646 C CA . SER A 1 80 ? -15.595 1.603 35.062 1.00 85.88 80 SER A CA 1
ATOM 647 C C . SER A 1 80 ? -14.739 1.716 36.331 1.00 85.88 80 SER A C 1
ATOM 649 O O . SER A 1 80 ? -13.665 2.318 36.285 1.00 85.88 80 SER A O 1
ATOM 651 N N . PRO A 1 81 ? -15.152 1.123 37.467 1.00 78.75 81 PRO A N 1
ATOM 652 C CA . PRO A 1 81 ? -14.374 1.151 38.708 1.00 78.75 81 PRO A CA 1
ATOM 653 C C . PRO A 1 81 ? -12.971 0.528 38.587 1.00 78.75 81 PRO A C 1
ATOM 655 O O . PRO A 1 81 ? -12.118 0.825 39.420 1.00 78.75 81 PRO A O 1
ATOM 658 N N . GLY A 1 82 ? -12.728 -0.307 37.569 1.00 76.69 82 GLY A N 1
ATOM 659 C CA . GLY A 1 82 ? -11.405 -0.858 37.246 1.00 76.69 82 GLY A CA 1
ATOM 660 C C . GLY A 1 82 ? -10.492 0.099 36.469 1.00 76.69 82 GLY A C 1
ATOM 661 O O . GLY A 1 82 ? -9.275 -0.054 36.524 1.00 76.69 82 GLY A O 1
ATOM 662 N N . GLY A 1 83 ? -11.052 1.120 35.809 1.00 75.19 83 GLY A N 1
ATOM 663 C CA . GLY A 1 83 ? -10.329 1.979 34.870 1.00 75.19 83 GLY A CA 1
ATOM 664 C C . GLY A 1 83 ? -9.856 1.234 33.614 1.00 75.19 83 GLY A C 1
ATOM 665 O O . GLY A 1 83 ? -10.027 0.029 33.481 1.00 75.19 83 GLY A O 1
ATOM 666 N N . VAL A 1 84 ? -9.256 1.963 32.669 1.00 79.81 84 VAL A N 1
ATOM 667 C CA . VAL A 1 84 ? -8.613 1.360 31.489 1.00 79.81 84 VAL A CA 1
ATOM 668 C C . VAL A 1 84 ? -7.107 1.352 31.703 1.00 79.81 84 VAL A C 1
ATOM 670 O O . VAL A 1 84 ? -6.486 2.410 31.824 1.00 79.81 84 VAL A O 1
ATOM 673 N N . PHE A 1 85 ? -6.522 0.160 31.712 1.00 81.31 85 PHE A N 1
ATOM 674 C CA . PHE A 1 85 ? -5.078 -0.033 31.727 1.00 81.31 85 PHE A CA 1
ATOM 675 C C . PHE A 1 85 ? -4.552 -0.020 30.289 1.00 81.31 85 PHE A C 1
ATOM 677 O O . PHE A 1 85 ? -5.036 -0.748 29.429 1.00 81.31 85 PHE A O 1
ATOM 684 N N . LEU A 1 86 ? -3.585 0.849 29.996 1.00 79.12 86 LEU A N 1
ATOM 685 C CA . LEU A 1 86 ? -3.050 1.011 28.634 1.00 79.12 86 LEU A CA 1
ATOM 686 C C . LEU A 1 86 ? -2.033 -0.076 28.258 1.00 79.12 86 LEU A C 1
ATOM 688 O O . LEU A 1 86 ? -1.696 -0.232 27.087 1.00 79.12 86 LEU A O 1
ATOM 692 N N . ASP A 1 87 ? -1.513 -0.783 29.254 1.00 80.31 87 ASP A N 1
ATOM 693 C CA . ASP A 1 87 ? -0.467 -1.796 29.155 1.00 80.31 87 ASP A CA 1
ATOM 694 C C . ASP A 1 87 ? -1.012 -3.227 29.057 1.00 80.31 87 ASP A C 1
ATOM 696 O O . ASP A 1 87 ? -0.290 -4.121 28.613 1.00 80.31 87 ASP A O 1
ATOM 700 N N . ILE A 1 88 ? -2.277 -3.451 29.422 1.00 78.56 88 ILE A N 1
ATOM 701 C CA . ILE A 1 88 ? -2.915 -4.769 29.406 1.00 78.56 88 ILE A CA 1
ATOM 702 C C . ILE A 1 88 ? -4.290 -4.649 28.753 1.00 78.56 88 ILE A C 1
ATOM 704 O O . ILE A 1 88 ? -5.164 -3.944 29.248 1.00 78.56 88 ILE A O 1
ATOM 708 N N . ILE A 1 89 ? -4.493 -5.378 27.657 1.00 77.19 89 ILE A N 1
ATOM 709 C CA . ILE A 1 89 ? -5.793 -5.460 26.986 1.00 77.19 89 ILE A CA 1
ATOM 710 C C . ILE A 1 89 ? -6.586 -6.601 27.622 1.00 77.19 89 ILE A C 1
ATOM 712 O O . ILE A 1 89 ? -6.141 -7.749 27.605 1.00 77.19 89 ILE A O 1
ATOM 716 N N . HIS A 1 90 ? -7.747 -6.270 28.186 1.00 76.56 90 HIS A N 1
ATOM 717 C CA . HIS A 1 90 ? -8.750 -7.239 28.618 1.00 76.56 90 HIS A CA 1
ATOM 718 C C . HIS A 1 90 ? -9.935 -7.188 27.656 1.00 76.56 90 HIS A C 1
ATOM 720 O O . HIS A 1 90 ? -10.690 -6.214 27.649 1.00 76.56 90 HIS A O 1
ATOM 726 N N . ASP A 1 91 ? -10.109 -8.258 26.878 1.00 73.69 91 ASP A N 1
ATOM 727 C CA . ASP A 1 91 ? -11.160 -8.372 25.857 1.00 73.69 91 ASP A CA 1
ATOM 728 C C . ASP A 1 91 ? -12.580 -8.208 26.440 1.00 73.69 91 ASP A C 1
ATOM 730 O O . ASP A 1 91 ? -13.482 -7.734 25.751 1.00 73.69 91 ASP A O 1
ATOM 734 N N . ASP A 1 92 ? -12.767 -8.551 27.720 1.00 76.06 92 ASP A N 1
ATOM 735 C CA . ASP A 1 92 ? -14.048 -8.440 28.432 1.00 76.06 92 ASP A CA 1
ATOM 736 C C . ASP A 1 92 ? -14.401 -6.995 28.838 1.00 76.06 92 ASP A C 1
ATOM 738 O O . ASP A 1 92 ? -15.573 -6.675 29.041 1.00 76.06 92 ASP A O 1
ATOM 742 N N . GLU A 1 93 ? -13.400 -6.121 28.981 1.00 75.75 93 GLU A N 1
ATOM 743 C CA . GLU A 1 93 ? -13.562 -4.770 29.533 1.00 75.75 93 GLU A CA 1
ATOM 744 C C . GLU A 1 93 ? -13.561 -3.706 28.433 1.00 75.75 93 GLU A C 1
ATOM 746 O O . GLU A 1 93 ? -14.450 -2.851 28.379 1.00 75.75 93 GLU A O 1
ATOM 751 N N . TYR A 1 94 ? -12.574 -3.766 27.537 1.00 81.38 94 TYR A N 1
ATOM 752 C CA . TYR A 1 94 ? -12.473 -2.880 26.384 1.00 81.38 94 TYR A CA 1
ATOM 753 C C . TYR A 1 94 ? -11.427 -3.392 25.389 1.00 81.38 94 TYR A C 1
ATOM 755 O O . TYR A 1 94 ? -10.243 -3.482 25.712 1.00 81.38 94 TYR A O 1
ATOM 763 N N . ASP A 1 95 ? -11.849 -3.624 24.146 1.00 84.19 95 ASP A N 1
ATOM 764 C CA . ASP A 1 95 ? -10.941 -3.906 23.035 1.00 84.19 95 ASP A CA 1
ATOM 765 C C . ASP A 1 95 ? -10.651 -2.620 22.229 1.00 84.19 95 ASP A C 1
ATOM 767 O O . ASP A 1 95 ? -11.563 -2.062 21.604 1.00 84.19 95 ASP A O 1
ATOM 771 N N . PRO A 1 96 ? -9.396 -2.130 22.184 1.00 83.19 96 PRO A N 1
ATOM 772 C CA . PRO A 1 96 ? -9.024 -0.989 21.349 1.00 83.19 96 PRO A CA 1
ATOM 773 C C . PRO A 1 96 ? -9.050 -1.298 19.840 1.00 83.19 96 PRO A C 1
ATOM 775 O O . PRO A 1 96 ? -9.082 -0.366 19.031 1.00 83.19 96 PRO A O 1
ATOM 778 N N . PHE A 1 97 ? -9.052 -2.574 19.438 1.00 83.38 97 PHE A N 1
ATOM 779 C CA . PHE A 1 97 ? -8.953 -3.021 18.046 1.00 83.38 97 PHE A CA 1
ATOM 780 C C . PHE A 1 97 ? -10.279 -3.416 17.396 1.00 83.38 97 PHE A C 1
ATOM 782 O O . PHE A 1 97 ? -10.305 -3.615 16.181 1.00 83.38 97 PHE A O 1
ATOM 789 N N . GLN A 1 98 ? -11.403 -3.367 18.115 1.00 80.81 98 GLN A N 1
ATOM 790 C CA . GLN A 1 98 ? -12.762 -3.476 17.547 1.00 80.81 98 GLN A CA 1
ATOM 791 C C . GLN A 1 98 ? -13.001 -2.500 16.359 1.00 80.81 98 GLN A C 1
ATOM 793 O O . GLN A 1 98 ? -13.912 -2.643 15.537 1.00 80.81 98 GLN A O 1
ATOM 798 N N . GLY A 1 99 ? -12.155 -1.465 16.281 1.00 73.69 99 GLY A N 1
ATOM 799 C CA . GLY A 1 99 ? -12.053 -0.441 15.251 1.00 73.69 99 GLY A CA 1
ATOM 800 C C . GLY A 1 99 ? -11.346 -0.839 13.941 1.00 73.69 99 GLY A C 1
ATOM 801 O O . GLY A 1 99 ? -11.571 -0.174 12.927 1.00 73.69 99 GLY A O 1
ATOM 802 N N . ALA A 1 100 ? -10.541 -1.898 13.912 1.00 76.00 100 ALA A N 1
ATOM 803 C CA . ALA A 1 100 ? -9.578 -2.121 12.828 1.00 76.00 100 ALA A CA 1
ATOM 804 C C . ALA A 1 100 ? -10.216 -2.612 11.514 1.00 76.00 100 ALA A C 1
ATOM 806 O O . ALA A 1 100 ? -9.870 -2.139 10.435 1.00 76.00 100 ALA A O 1
ATOM 807 N N . ASP A 1 101 ? -11.208 -3.502 11.588 1.00 70.00 101 ASP A N 1
ATOM 808 C CA . ASP A 1 101 ? -11.741 -4.184 10.396 1.00 70.00 101 ASP A CA 1
ATOM 809 C C . ASP A 1 101 ? -12.621 -3.311 9.488 1.00 70.00 101 ASP A C 1
ATOM 811 O O . ASP A 1 101 ? -12.908 -3.689 8.350 1.00 70.00 101 ASP A O 1
ATOM 815 N N . ALA A 1 102 ? -13.078 -2.150 9.967 1.00 69.62 102 ALA A N 1
ATOM 816 C CA . ALA A 1 102 ? -13.980 -1.289 9.196 1.00 69.62 102 ALA A CA 1
ATOM 817 C C . ALA A 1 102 ? -13.291 -0.100 8.519 1.00 69.62 102 ALA A C 1
ATOM 819 O O . ALA A 1 102 ? -13.981 0.758 7.959 1.00 69.62 102 ALA A O 1
ATOM 820 N N . ASP A 1 103 ? -11.960 -0.042 8.544 1.00 69.88 103 ASP A N 1
ATOM 821 C CA . ASP A 1 103 ? -11.237 0.926 7.730 1.00 69.88 103 ASP A CA 1
ATOM 822 C C . ASP A 1 103 ? -11.484 0.644 6.238 1.00 69.88 103 ASP A C 1
ATOM 824 O O . ASP A 1 103 ? -11.626 -0.514 5.823 1.00 69.88 103 ASP A O 1
ATOM 828 N N . PRO A 1 104 ? -11.589 1.687 5.392 1.00 70.00 104 PRO A N 1
ATOM 829 C CA . PRO A 1 104 ? -11.833 1.511 3.970 1.00 70.00 104 PRO A CA 1
ATOM 830 C C . PRO A 1 104 ? -10.617 0.844 3.317 1.00 70.00 104 PRO A C 1
ATOM 832 O O . PRO A 1 104 ? -9.700 1.499 2.838 1.00 70.00 104 PRO A O 1
ATOM 835 N N . GLY A 1 105 ? -10.627 -0.488 3.273 1.00 75.38 105 GLY A N 1
ATOM 836 C CA . GLY A 1 105 ? -9.623 -1.255 2.546 1.00 75.38 105 GLY A CA 1
ATOM 837 C C . GLY A 1 105 ? -9.695 -0.997 1.039 1.00 75.38 105 GLY A C 1
ATOM 838 O O . GLY A 1 105 ? -10.679 -0.479 0.519 1.00 75.38 105 GLY A O 1
ATOM 839 N N . TYR A 1 106 ? -8.682 -1.419 0.302 1.00 84.06 106 TYR A N 1
ATOM 840 C CA . TYR A 1 106 ? -8.706 -1.441 -1.159 1.00 84.06 106 TYR A CA 1
ATOM 841 C C . TYR A 1 106 ? -8.560 -2.885 -1.636 1.00 84.06 106 TYR A C 1
ATOM 843 O O . TYR A 1 106 ? -7.952 -3.729 -0.977 1.00 84.06 106 TYR A O 1
ATOM 851 N N . SER A 1 107 ? -9.156 -3.197 -2.780 1.00 85.06 107 SER A N 1
ATOM 852 C CA . SER A 1 107 ? -9.019 -4.504 -3.403 1.00 85.06 107 SER A CA 1
ATOM 853 C C . SER A 1 107 ? -7.845 -4.504 -4.367 1.00 85.06 107 SER A C 1
ATOM 855 O O . SER A 1 107 ? -7.787 -3.713 -5.305 1.00 85.06 107 SER A O 1
ATOM 857 N N . VAL A 1 108 ? -6.945 -5.465 -4.177 1.00 83.50 108 VAL A N 1
ATOM 858 C CA . VAL A 1 108 ? -5.821 -5.744 -5.086 1.00 83.50 108 VAL A CA 1
ATOM 859 C C . VAL A 1 108 ? -6.262 -6.657 -6.248 1.00 83.50 108 VAL A C 1
ATOM 861 O O . VAL A 1 108 ? -5.477 -7.014 -7.131 1.00 83.50 108 VAL A O 1
ATOM 864 N N . ARG A 1 109 ? -7.531 -7.086 -6.269 1.00 83.00 109 ARG A N 1
ATOM 865 C CA . ARG A 1 109 ? -8.044 -8.041 -7.254 1.00 83.00 109 ARG A CA 1
ATOM 866 C C . ARG A 1 109 ? -8.121 -7.393 -8.638 1.00 83.00 109 ARG A C 1
ATOM 868 O O . ARG A 1 109 ? -8.792 -6.390 -8.824 1.00 83.00 109 ARG A O 1
ATOM 875 N N . GLY A 1 110 ? -7.451 -7.994 -9.621 1.00 81.00 110 GLY A N 1
ATOM 876 C CA . GLY A 1 110 ? -7.425 -7.493 -11.003 1.00 81.00 110 GLY A CA 1
ATOM 877 C C . GLY A 1 110 ? -6.379 -6.405 -11.275 1.00 81.00 110 GLY A C 1
ATOM 878 O O . GLY A 1 110 ? -6.165 -6.057 -12.435 1.00 81.00 110 GLY A O 1
ATOM 879 N N . MET A 1 111 ? -5.670 -5.931 -10.247 1.00 86.69 111 MET A N 1
ATOM 880 C CA . MET A 1 111 ? -4.592 -4.953 -10.390 1.00 86.69 111 MET A CA 1
ATOM 881 C C . MET A 1 111 ? 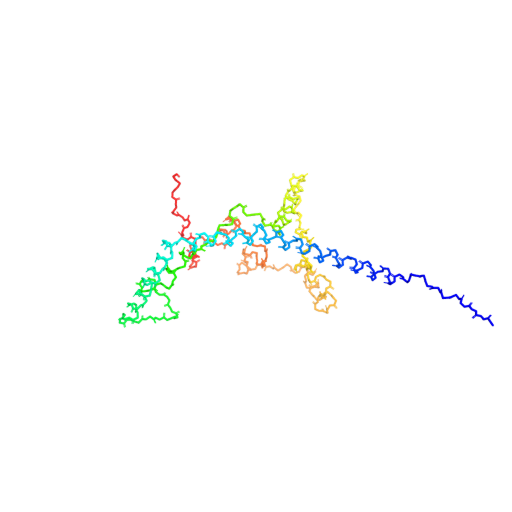-3.334 -5.602 -10.992 1.00 86.69 111 MET A C 1
ATOM 883 O O . MET A 1 111 ? -2.829 -6.619 -10.496 1.00 86.69 111 MET A O 1
ATOM 887 N N . LYS A 1 112 ? -2.812 -5.022 -12.078 1.00 84.75 112 LYS A N 1
ATOM 888 C CA . LYS A 1 112 ? -1.605 -5.500 -12.769 1.00 84.75 112 LYS A CA 1
ATOM 889 C C . LYS A 1 112 ? -0.399 -4.659 -12.364 1.00 84.75 112 LYS A C 1
ATOM 891 O O . LYS A 1 112 ? -0.088 -3.668 -13.005 1.00 84.75 112 LYS A O 1
ATOM 896 N N . ASP A 1 113 ? 0.291 -5.093 -11.318 1.00 87.50 113 ASP A N 1
ATOM 897 C CA . ASP A 1 113 ? 1.533 -4.454 -10.882 1.00 87.50 113 ASP A CA 1
ATOM 898 C C . ASP A 1 113 ? 2.695 -4.765 -11.860 1.00 87.50 113 ASP A C 1
ATOM 900 O O . ASP A 1 113 ? 3.035 -5.947 -12.039 1.00 87.50 113 ASP A O 1
ATOM 904 N N . PRO A 1 114 ? 3.311 -3.742 -12.491 1.00 86.56 114 PRO A N 1
ATOM 905 C CA . PRO A 1 114 ? 4.424 -3.927 -13.419 1.00 86.56 114 PRO A CA 1
ATOM 906 C C . PRO A 1 114 ? 5.685 -4.491 -12.748 1.00 86.56 114 PRO A C 1
ATOM 908 O O . PRO A 1 114 ? 6.403 -5.259 -13.385 1.00 86.56 114 PRO A O 1
ATOM 911 N N . LEU A 1 115 ? 5.925 -4.212 -11.462 1.00 82.19 115 LEU A N 1
ATOM 912 C CA . LEU A 1 115 ? 7.065 -4.762 -10.716 1.00 82.19 115 LEU A CA 1
ATOM 913 C C . LEU A 1 115 ? 6.879 -6.258 -10.456 1.00 82.19 115 LEU A C 1
ATOM 915 O O . LEU A 1 115 ? 7.794 -7.071 -10.602 1.00 82.19 115 LEU A O 1
ATOM 919 N N . LYS A 1 116 ? 5.649 -6.650 -10.121 1.00 85.06 116 LYS A N 1
ATOM 920 C CA . LYS A 1 116 ? 5.300 -8.050 -9.871 1.00 85.06 116 LYS A CA 1
ATOM 921 C C . LYS A 1 116 ? 5.262 -8.883 -11.149 1.00 85.06 116 LYS A C 1
ATOM 923 O O . LYS A 1 116 ? 5.399 -10.104 -11.073 1.00 85.06 116 LYS A O 1
ATOM 928 N N . ARG A 1 117 ? 5.070 -8.262 -12.318 1.00 81.50 117 ARG A N 1
ATOM 929 C CA . ARG A 1 117 ? 5.111 -8.946 -13.620 1.00 81.50 117 ARG A CA 1
ATOM 930 C C . ARG A 1 117 ? 6.461 -9.614 -13.843 1.00 81.50 117 ARG A C 1
ATOM 932 O O . ARG A 1 117 ? 6.488 -10.797 -14.172 1.00 81.50 117 ARG A O 1
ATOM 939 N N . ASP A 1 118 ? 7.546 -8.880 -13.630 1.00 78.81 118 ASP A N 1
ATOM 940 C CA . ASP A 1 118 ? 8.894 -9.381 -13.891 1.00 78.81 118 ASP A CA 1
ATOM 941 C C . ASP A 1 118 ? 9.234 -10.519 -12.913 1.00 78.81 118 ASP A C 1
ATOM 943 O O . ASP A 1 118 ? 9.669 -11.589 -13.338 1.00 78.81 118 ASP A O 1
ATOM 947 N N . LEU A 1 119 ? 8.877 -10.370 -11.631 1.00 80.38 119 LEU A N 1
ATOM 948 C CA . LEU A 1 119 ? 9.004 -11.439 -10.630 1.00 80.38 119 LEU A CA 1
ATOM 949 C C . LEU A 1 119 ? 8.193 -12.695 -10.993 1.00 80.38 119 LEU A C 1
ATOM 951 O O . LEU A 1 119 ? 8.693 -13.815 -10.888 1.00 80.38 119 LEU A O 1
ATOM 955 N N . ARG A 1 120 ? 6.942 -12.531 -11.440 1.00 82.75 120 ARG A N 1
ATOM 956 C CA . ARG A 1 120 ? 6.074 -13.650 -11.844 1.00 82.75 120 ARG A CA 1
ATOM 957 C C . ARG A 1 120 ? 6.579 -14.344 -13.102 1.00 82.75 120 ARG A C 1
ATOM 959 O O . ARG A 1 120 ? 6.520 -15.566 -13.157 1.00 82.75 120 ARG A O 1
ATOM 966 N N . LYS A 1 121 ? 7.063 -13.586 -14.091 1.00 84.56 121 LYS A N 1
ATOM 967 C CA . LYS A 1 121 ? 7.654 -14.132 -15.318 1.00 84.56 121 LYS A CA 1
ATOM 968 C C . LYS A 1 121 ? 8.851 -15.012 -14.975 1.00 84.56 121 LYS A C 1
ATOM 970 O O . LYS A 1 121 ? 8.893 -16.157 -15.406 1.00 84.56 121 LYS A O 1
ATOM 975 N N . MET A 1 122 ? 9.749 -14.523 -14.124 1.00 74.69 122 MET A N 1
ATOM 976 C CA . MET A 1 122 ? 10.905 -15.300 -13.677 1.00 74.69 122 MET A CA 1
ATOM 977 C C . MET A 1 122 ? 10.496 -16.559 -12.906 1.00 74.69 122 MET A C 1
ATOM 979 O O . MET A 1 122 ? 11.014 -17.639 -13.173 1.00 74.69 122 MET A O 1
ATOM 983 N N . ALA A 1 123 ? 9.542 -16.448 -11.978 1.00 79.69 123 ALA A N 1
ATOM 984 C CA . ALA A 1 123 ? 9.033 -17.606 -11.243 1.00 79.69 123 ALA A CA 1
ATOM 985 C C . ALA A 1 123 ? 8.381 -18.643 -12.177 1.00 79.69 123 ALA A C 1
ATOM 987 O O . ALA A 1 123 ? 8.532 -19.849 -11.985 1.00 79.69 123 ALA A O 1
ATOM 988 N N . PHE A 1 124 ? 7.674 -18.180 -13.206 1.00 81.62 124 PHE A N 1
ATOM 989 C CA . PHE A 1 124 ? 7.052 -19.031 -14.211 1.00 81.62 124 PHE A CA 1
ATOM 990 C C . PHE A 1 124 ? 8.088 -19.734 -15.100 1.00 81.62 124 PHE A C 1
ATOM 992 O O . PHE A 1 124 ? 8.000 -20.946 -15.285 1.00 81.62 124 PHE A O 1
ATOM 999 N N . GLU A 1 125 ? 9.099 -19.013 -15.588 1.00 81.31 125 GLU A N 1
ATOM 1000 C CA . GLU A 1 125 ? 10.217 -19.579 -16.356 1.00 81.31 125 GLU A CA 1
ATOM 1001 C C . GLU A 1 125 ? 10.995 -20.614 -15.532 1.00 81.31 125 GLU A C 1
ATOM 1003 O O . GLU A 1 125 ? 11.271 -21.711 -16.018 1.00 81.31 125 GLU A O 1
ATOM 1008 N N . ALA A 1 126 ? 11.264 -20.320 -14.256 1.00 77.25 126 ALA A N 1
ATOM 1009 C CA . ALA A 1 126 ? 11.891 -21.265 -13.335 1.00 77.25 126 ALA A CA 1
ATOM 1010 C C . ALA A 1 126 ? 11.045 -22.537 -13.156 1.00 77.25 126 ALA A C 1
ATOM 1012 O O . ALA A 1 126 ? 11.573 -23.649 -13.206 1.00 77.25 126 ALA A O 1
ATOM 1013 N N . LYS A 1 127 ? 9.723 -22.392 -13.007 1.00 77.19 127 LYS A N 1
ATOM 1014 C CA . LYS A 1 127 ? 8.797 -23.525 -12.888 1.00 77.19 127 LYS A CA 1
ATOM 1015 C C . LYS A 1 127 ? 8.751 -24.376 -14.160 1.00 77.19 127 LYS A C 1
ATOM 1017 O O . LYS A 1 127 ? 8.738 -25.600 -14.065 1.00 77.19 127 LYS A O 1
ATOM 1022 N N . LEU A 1 128 ? 8.751 -23.753 -15.339 1.00 78.00 128 LEU A N 1
ATOM 1023 C CA . LEU A 1 128 ? 8.800 -24.463 -16.621 1.00 78.00 128 LEU A CA 1
ATOM 1024 C C . LEU A 1 128 ? 10.106 -25.246 -16.788 1.00 78.00 128 LEU A C 1
ATOM 1026 O O . LEU A 1 128 ? 10.072 -26.412 -17.178 1.00 78.00 128 LEU A O 1
ATOM 1030 N N . MET A 1 129 ? 11.246 -24.646 -16.435 1.00 71.62 129 MET A N 1
ATOM 1031 C CA . MET A 1 129 ? 12.535 -25.344 -16.476 1.00 71.62 129 MET A CA 1
ATOM 1032 C C . MET A 1 129 ? 12.601 -26.517 -15.487 1.00 71.62 129 MET A C 1
ATOM 1034 O O . MET A 1 129 ? 13.198 -27.543 -15.809 1.00 71.62 129 MET A O 1
ATOM 1038 N N . ALA A 1 130 ? 11.944 -26.410 -14.327 1.00 69.94 130 ALA A N 1
ATOM 1039 C CA . ALA A 1 130 ? 11.832 -27.500 -13.357 1.00 69.94 130 ALA A CA 1
ATOM 1040 C C . ALA A 1 130 ? 10.881 -28.633 -13.802 1.00 69.94 130 ALA A C 1
ATOM 1042 O O . ALA A 1 130 ? 11.069 -29.772 -13.393 1.00 69.94 130 ALA A O 1
ATOM 1043 N N . MET A 1 131 ? 9.881 -28.351 -14.649 1.00 62.72 131 MET A N 1
ATOM 1044 C CA . MET A 1 131 ? 8.985 -29.372 -15.220 1.00 62.72 131 MET A CA 1
ATOM 1045 C C . MET A 1 131 ? 9.604 -30.136 -16.403 1.00 62.72 131 MET A C 1
ATOM 1047 O O . MET A 1 131 ? 9.221 -31.274 -16.656 1.00 62.72 131 MET A O 1
ATOM 1051 N N . GLY A 1 132 ? 10.552 -29.532 -17.130 1.00 58.72 132 GLY A N 1
ATOM 1052 C CA . GLY A 1 132 ? 11.177 -30.117 -18.326 1.00 58.72 132 GLY A CA 1
ATOM 1053 C C . GLY A 1 132 ? 12.378 -31.040 -18.073 1.00 58.72 132 GLY A C 1
ATOM 1054 O O . GLY A 1 132 ? 12.885 -31.652 -19.011 1.00 58.72 132 GLY A O 1
ATOM 1055 N N . ARG A 1 133 ? 12.854 -31.159 -16.830 1.00 49.75 133 ARG A N 1
ATOM 1056 C CA . ARG A 1 133 ? 13.935 -32.077 -16.439 1.00 49.75 133 ARG A CA 1
ATOM 1057 C C . ARG A 1 133 ? 13.509 -32.846 -15.199 1.00 49.75 133 ARG A C 1
ATOM 1059 O O . ARG A 1 133 ? 12.969 -32.247 -14.277 1.00 49.75 133 ARG A O 1
ATOM 1066 N N . GLN A 1 134 ? 13.791 -34.153 -15.163 1.00 51.00 134 GLN A N 1
ATOM 1067 C CA . GLN A 1 134 ? 13.784 -34.919 -13.914 1.00 51.00 134 GLN A CA 1
ATOM 1068 C C . GLN A 1 134 ? 14.512 -34.089 -12.859 1.00 51.00 134 GLN A C 1
ATOM 1070 O O . GLN A 1 134 ? 15.668 -33.711 -13.058 1.00 51.00 134 GLN A O 1
ATOM 1075 N N . ALA A 1 135 ? 13.775 -33.717 -11.816 1.00 46.72 135 ALA A N 1
ATOM 1076 C CA . ALA A 1 135 ? 14.182 -32.745 -10.825 1.00 46.72 135 ALA A CA 1
ATOM 1077 C C . ALA A 1 135 ? 15.458 -33.212 -10.117 1.00 46.72 135 ALA A C 1
ATOM 1079 O O . ALA A 1 135 ? 15.414 -33.933 -9.126 1.00 46.72 135 ALA A O 1
ATOM 1080 N N . GLN A 1 136 ? 16.613 -32.767 -10.607 1.00 47.94 136 GLN A N 1
ATOM 1081 C CA . GLN A 1 136 ? 17.715 -32.505 -9.701 1.00 47.94 136 GLN A CA 1
ATOM 1082 C C . GLN A 1 136 ? 17.304 -31.258 -8.915 1.00 47.94 136 GLN A C 1
ATOM 1084 O O . GLN A 1 136 ? 16.892 -30.277 -9.545 1.00 47.94 136 GLN A O 1
ATOM 1089 N N . PRO A 1 137 ? 17.348 -31.279 -7.572 1.00 42.06 137 PRO A N 1
ATOM 1090 C CA . PRO A 1 137 ? 17.054 -30.103 -6.775 1.00 42.06 137 PRO A CA 1
ATOM 1091 C C . PRO A 1 137 ? 18.111 -29.057 -7.118 1.00 42.06 137 PRO A C 1
ATOM 1093 O O . PRO A 1 137 ? 19.230 -29.092 -6.612 1.00 42.06 137 PRO A O 1
ATOM 1096 N N . ALA A 1 138 ? 17.777 -28.159 -8.044 1.00 43.03 138 ALA A N 1
ATOM 1097 C CA . ALA A 1 138 ? 18.603 -27.018 -8.362 1.00 43.03 138 ALA A CA 1
ATOM 1098 C C . ALA A 1 138 ? 18.680 -26.195 -7.080 1.00 43.03 138 ALA A C 1
ATOM 1100 O O . ALA A 1 138 ? 17.726 -25.516 -6.697 1.00 43.03 138 ALA A O 1
ATOM 1101 N N . SER A 1 139 ? 19.804 -26.325 -6.383 1.00 45.75 139 SER A N 1
ATOM 1102 C CA . SER A 1 139 ? 20.183 -25.483 -5.266 1.00 45.75 139 SER A CA 1
ATOM 1103 C C . SER A 1 139 ? 19.991 -24.033 -5.695 1.00 45.75 139 SER A C 1
ATOM 1105 O O . SER A 1 139 ? 20.743 -23.531 -6.524 1.00 45.75 139 SER A O 1
ATOM 1107 N N . HIS A 1 140 ? 18.923 -23.426 -5.192 1.00 45.41 140 HIS A N 1
ATOM 1108 C CA . HIS A 1 140 ? 18.684 -22.002 -5.002 1.00 45.41 140 HIS A CA 1
ATOM 1109 C C . HIS A 1 140 ? 19.720 -21.052 -5.648 1.00 45.41 140 HIS A C 1
ATOM 1111 O O . HIS A 1 140 ? 20.492 -20.381 -4.974 1.00 45.41 140 HIS A O 1
ATOM 1117 N N . GLN A 1 141 ? 19.728 -20.962 -6.977 1.00 47.94 141 GLN A N 1
ATOM 1118 C CA . GLN A 1 141 ? 20.449 -19.919 -7.710 1.00 47.94 141 GLN A CA 1
ATOM 1119 C C . GLN A 1 141 ? 19.473 -19.174 -8.616 1.00 47.94 141 GLN A C 1
ATOM 1121 O O . GLN A 1 141 ? 19.664 -19.020 -9.816 1.00 47.94 141 GLN A O 1
ATOM 1126 N N . MET A 1 142 ? 18.402 -18.666 -8.006 1.00 41.78 142 MET A N 1
ATOM 1127 C CA . MET A 1 142 ? 17.801 -17.431 -8.489 1.00 41.78 142 MET A CA 1
ATOM 1128 C C . MET A 1 142 ? 18.648 -16.275 -7.970 1.00 41.78 142 MET A C 1
ATOM 1130 O O . MET A 1 142 ? 18.503 -15.899 -6.811 1.00 41.78 142 MET A O 1
ATOM 1134 N N . ARG A 1 143 ? 19.498 -15.661 -8.793 1.00 52.28 143 ARG A N 1
ATOM 1135 C CA . ARG A 1 143 ? 19.957 -14.288 -8.519 1.00 52.28 143 ARG A CA 1
ATOM 1136 C C . ARG A 1 143 ? 19.979 -13.476 -9.819 1.00 52.28 143 ARG A C 1
ATOM 1138 O O . ARG A 1 143 ? 20.272 -14.025 -10.875 1.00 52.28 143 ARG A O 1
ATOM 1145 N N . PRO A 1 144 ? 19.563 -12.196 -9.732 1.00 46.81 144 PRO A N 1
ATOM 1146 C CA . PRO A 1 144 ? 20.452 -11.199 -9.153 1.00 46.81 144 PRO A CA 1
ATOM 1147 C C . PRO A 1 144 ? 19.741 -10.301 -8.136 1.00 46.81 144 PRO A C 1
ATOM 1149 O O . PRO A 1 144 ? 19.502 -9.124 -8.381 1.00 46.81 144 PRO A O 1
ATOM 1152 N N . CYS A 1 145 ? 19.488 -10.791 -6.921 1.00 47.47 145 CYS A N 1
ATOM 1153 C CA . CYS A 1 145 ? 19.658 -9.857 -5.811 1.00 47.47 145 CYS A CA 1
ATOM 1154 C C . CYS A 1 145 ? 21.178 -9.628 -5.721 1.00 47.47 145 CYS A C 1
ATOM 1156 O O . CYS A 1 145 ? 21.924 -10.606 -5.698 1.00 47.47 145 CYS A O 1
ATOM 1158 N N . ARG A 1 146 ? 21.643 -8.370 -5.723 1.00 50.44 146 ARG A N 1
ATOM 1159 C CA . ARG A 1 146 ? 23.060 -7.918 -5.643 1.00 50.44 146 ARG A CA 1
ATOM 1160 C C . ARG A 1 146 ? 23.804 -8.352 -4.363 1.00 50.44 146 ARG A C 1
ATOM 1162 O O . ARG A 1 146 ? 24.723 -7.697 -3.895 1.00 50.44 146 ARG A O 1
ATOM 1169 N N . ARG A 1 147 ? 23.352 -9.421 -3.731 1.00 47.84 147 ARG A N 1
ATOM 1170 C CA . ARG A 1 147 ? 23.944 -10.024 -2.549 1.00 47.84 147 ARG A CA 1
ATOM 1171 C C . ARG A 1 147 ? 24.384 -11.432 -2.950 1.00 47.84 147 ARG A C 1
ATOM 1173 O O . ARG A 1 147 ? 23.872 -12.000 -3.908 1.00 47.84 147 ARG A O 1
ATOM 1180 N N . LEU A 1 148 ? 25.373 -11.981 -2.282 1.00 51.62 148 LEU A N 1
ATOM 1181 C CA . LEU A 1 148 ? 25.696 -13.394 -2.426 1.00 51.62 148 LEU A CA 1
ATOM 1182 C C . LEU A 1 148 ? 24.680 -14.203 -1.592 1.00 51.62 148 LEU A C 1
ATOM 1184 O O . LEU A 1 148 ? 24.023 -13.620 -0.720 1.00 51.62 148 LEU A O 1
ATOM 1188 N N . ASP A 1 149 ? 24.484 -15.493 -1.870 1.00 59.25 149 ASP A N 1
ATOM 1189 C CA . ASP A 1 149 ? 23.702 -16.351 -0.966 1.00 59.25 149 ASP A CA 1
ATOM 1190 C C . ASP A 1 149 ? 24.316 -16.315 0.446 1.00 59.25 149 ASP A C 1
ATOM 1192 O O . ASP A 1 149 ? 25.535 -16.303 0.575 1.00 59.25 149 ASP A O 1
ATOM 1196 N N . VAL A 1 150 ? 23.511 -16.273 1.511 1.00 58.81 150 VAL A N 1
ATOM 1197 C CA . VAL A 1 150 ? 23.999 -16.086 2.894 1.00 58.81 150 VAL A CA 1
ATOM 1198 C C . VAL A 1 150 ? 24.974 -17.203 3.288 1.00 58.81 150 VAL A C 1
ATOM 1200 O O . VAL A 1 150 ? 25.973 -16.942 3.953 1.00 58.81 150 VAL A O 1
ATOM 1203 N N . ARG A 1 151 ? 24.766 -18.428 2.787 1.00 58.00 151 ARG A N 1
ATOM 1204 C CA . ARG A 1 151 ? 25.695 -19.560 2.969 1.00 58.00 151 ARG A CA 1
ATOM 1205 C C . ARG A 1 151 ? 27.053 -19.354 2.295 1.00 58.00 151 ARG A C 1
ATOM 1207 O O . ARG A 1 151 ? 28.064 -19.879 2.745 1.00 58.00 151 ARG A O 1
ATOM 1214 N N . GLN A 1 152 ? 27.085 -18.559 1.237 1.00 60.16 152 GLN A N 1
ATOM 1215 C CA . GLN A 1 152 ? 28.291 -18.233 0.485 1.00 60.16 152 GLN A CA 1
ATOM 1216 C C . GLN A 1 152 ? 29.015 -16.995 1.047 1.00 60.16 152 GLN A C 1
ATOM 1218 O O . GLN A 1 152 ? 30.150 -16.741 0.662 1.00 60.16 152 GLN A O 1
ATOM 1223 N N . TRP A 1 153 ? 28.429 -16.244 1.995 1.00 56.84 153 TRP A N 1
ATOM 1224 C CA . TRP A 1 153 ? 29.102 -15.088 2.620 1.00 56.84 153 TRP A CA 1
ATOM 1225 C C . TRP A 1 153 ? 30.350 -15.471 3.433 1.00 56.84 153 TRP A C 1
ATOM 1227 O O . TRP A 1 153 ? 31.227 -14.630 3.630 1.00 56.84 153 TRP A O 1
ATOM 1237 N N . GLY A 1 154 ? 30.451 -16.726 3.886 1.00 54.72 154 GLY A N 1
ATOM 1238 C CA . GLY A 1 154 ? 31.621 -17.249 4.600 1.00 54.72 154 GLY A CA 1
ATOM 1239 C C . GLY A 1 154 ? 32.680 -17.900 3.702 1.00 54.72 154 GLY A C 1
ATOM 1240 O O . GLY A 1 154 ? 33.855 -17.932 4.073 1.00 54.72 154 GLY A O 1
ATOM 1241 N N . GLN A 1 155 ? 32.294 -18.379 2.515 1.00 56.12 155 GLN A N 1
ATOM 1242 C CA . GLN A 1 155 ? 33.203 -19.054 1.589 1.00 56.12 155 GLN A CA 1
ATOM 1243 C C . GLN A 1 155 ? 34.082 -18.012 0.884 1.00 56.12 155 GLN A C 1
ATOM 1245 O O . GLN A 1 155 ? 33.624 -17.240 0.047 1.00 56.12 155 GLN A O 1
ATOM 1250 N N . GLY A 1 156 ? 35.354 -17.958 1.283 1.00 54.09 156 GLY A N 1
ATOM 1251 C CA . GLY A 1 156 ? 36.387 -17.099 0.693 1.00 54.09 156 GLY A CA 1
ATOM 1252 C C . GLY A 1 156 ? 36.837 -15.901 1.541 1.00 54.09 156 GLY A C 1
ATOM 1253 O O . GLY A 1 156 ? 37.987 -15.496 1.412 1.00 54.09 156 GLY A O 1
ATOM 1254 N N . ARG A 1 157 ? 36.009 -15.351 2.450 1.00 45.81 157 ARG A N 1
ATOM 1255 C CA . ARG A 1 157 ? 36.439 -14.252 3.358 1.00 45.81 157 ARG A CA 1
ATOM 1256 C C . ARG A 1 157 ? 36.904 -14.733 4.733 1.00 45.81 157 ARG A C 1
ATOM 1258 O O . ARG A 1 157 ? 37.866 -14.188 5.263 1.00 45.81 157 ARG A O 1
ATOM 1265 N N . ILE A 1 158 ? 36.263 -15.755 5.303 1.00 46.44 158 ILE A N 1
ATOM 1266 C CA . ILE A 1 158 ? 36.614 -16.257 6.645 1.00 46.44 158 ILE A CA 1
ATOM 1267 C C . ILE A 1 158 ? 37.829 -17.196 6.578 1.00 46.44 158 ILE A C 1
ATOM 1269 O O . ILE A 1 158 ? 38.625 -17.228 7.508 1.00 46.44 158 ILE A O 1
ATOM 1273 N N . GLU A 1 159 ? 38.044 -17.879 5.449 1.00 53.94 159 GLU A N 1
ATOM 1274 C CA . GLU A 1 159 ? 39.184 -18.791 5.248 1.00 53.94 159 GLU A CA 1
ATOM 1275 C C . GLU A 1 159 ? 40.547 -18.086 5.179 1.00 53.94 159 GLU A C 1
ATOM 1277 O O . GLU A 1 159 ? 41.561 -18.680 5.531 1.00 53.94 159 GLU A O 1
ATOM 1282 N N . ALA A 1 160 ? 40.576 -16.814 4.766 1.00 53.44 160 ALA A N 1
ATOM 1283 C CA . ALA A 1 160 ? 41.787 -15.990 4.779 1.00 53.44 160 ALA A CA 1
ATOM 1284 C C . ALA A 1 160 ? 42.148 -15.488 6.190 1.00 53.44 160 ALA A C 1
ATOM 1286 O O . ALA A 1 160 ? 43.238 -14.964 6.410 1.00 53.44 160 ALA A O 1
ATOM 1287 N N . THR A 1 161 ? 41.228 -15.633 7.149 1.00 58.66 161 THR A N 1
ATOM 1288 C CA . THR A 1 161 ? 41.440 -15.260 8.549 1.00 58.66 161 THR A CA 1
ATOM 1289 C C . THR A 1 161 ? 41.924 -16.501 9.312 1.00 58.66 161 THR A C 1
ATOM 1291 O O . THR A 1 161 ? 41.359 -17.576 9.103 1.00 58.66 161 THR A O 1
ATOM 1294 N N . PRO A 1 162 ? 42.900 -16.407 10.237 1.00 55.34 162 PRO A N 1
ATOM 1295 C CA . PRO A 1 162 ? 43.417 -17.562 10.989 1.00 55.34 162 PRO A CA 1
ATOM 1296 C C . PRO A 1 162 ? 42.336 -18.429 11.666 1.00 55.34 162 PRO A C 1
ATOM 1298 O O . PRO A 1 162 ? 42.508 -19.635 11.832 1.00 55.34 162 PRO A O 1
ATOM 1301 N N . HIS A 1 163 ? 41.185 -17.837 11.994 1.00 51.22 163 HIS A N 1
ATOM 1302 C CA . HIS A 1 163 ? 40.022 -18.531 12.550 1.00 51.22 163 HIS A CA 1
ATOM 1303 C C . HIS A 1 163 ? 39.320 -19.483 11.561 1.00 51.22 163 HIS A C 1
ATOM 1305 O O . HIS A 1 163 ? 38.830 -20.530 11.977 1.00 51.22 163 HIS A O 1
ATOM 1311 N N . GLY A 1 164 ? 39.298 -19.175 10.259 1.00 52.12 164 GLY A N 1
ATOM 1312 C CA . GLY A 1 164 ? 38.702 -20.049 9.241 1.00 52.12 164 GLY A CA 1
ATOM 1313 C C . GLY A 1 164 ? 39.561 -21.265 8.895 1.00 52.12 164 GLY A C 1
ATOM 1314 O O . GLY A 1 164 ? 39.024 -22.300 8.505 1.00 52.12 164 GLY A O 1
ATOM 1315 N N . TYR A 1 165 ? 40.880 -21.177 9.094 1.00 55.28 165 TYR A N 1
ATOM 1316 C CA . TYR A 1 165 ? 41.796 -22.308 8.916 1.00 55.28 165 TYR A CA 1
ATOM 1317 C C . TYR A 1 165 ? 41.623 -23.361 10.025 1.00 55.28 165 TYR A C 1
ATOM 1319 O O . TYR A 1 165 ? 41.623 -24.560 9.754 1.00 55.28 165 TYR A O 1
ATOM 1327 N N . PHE A 1 166 ? 41.387 -22.916 11.266 1.00 53.25 166 PHE A N 1
ATOM 1328 C CA . PHE A 1 166 ? 41.128 -23.801 12.408 1.00 53.25 166 PHE A CA 1
ATOM 1329 C C . PHE A 1 166 ? 39.808 -24.573 12.285 1.00 53.25 166 PHE A C 1
ATOM 1331 O O . PHE A 1 166 ? 39.780 -25.758 12.605 1.00 53.25 166 PHE A O 1
ATOM 1338 N N . ALA A 1 167 ? 38.738 -23.951 11.773 1.00 57.50 167 ALA A N 1
ATOM 1339 C CA . ALA A 1 167 ? 37.452 -24.628 11.573 1.00 57.50 167 ALA A CA 1
ATOM 1340 C C . ALA A 1 167 ? 37.576 -25.841 10.628 1.00 57.50 167 ALA A C 1
ATOM 1342 O O . ALA A 1 167 ? 37.104 -26.928 10.948 1.00 57.50 167 ALA A O 1
ATOM 1343 N N . LYS A 1 168 ? 38.335 -25.705 9.528 1.00 58.81 168 LYS A N 1
ATOM 1344 C CA . LYS A 1 168 ? 38.626 -26.826 8.613 1.00 58.81 168 LYS A CA 1
ATOM 1345 C C . LYS A 1 168 ? 39.428 -27.953 9.268 1.00 58.81 168 LYS A C 1
ATOM 1347 O O . LYS A 1 168 ? 39.274 -29.107 8.879 1.00 58.81 168 LYS A O 1
ATOM 1352 N N . PHE A 1 169 ? 40.276 -27.638 10.246 1.00 57.81 169 PHE A N 1
ATOM 1353 C CA . PHE A 1 169 ? 41.094 -28.633 10.940 1.00 57.81 169 PHE A CA 1
ATOM 1354 C C . PHE A 1 169 ? 40.294 -29.420 11.990 1.00 57.81 169 PHE A C 1
ATOM 1356 O O . PHE A 1 169 ? 40.524 -30.614 12.173 1.00 57.81 169 PHE A O 1
ATOM 1363 N N . VAL A 1 170 ? 39.331 -28.767 12.649 1.00 60.56 170 VAL A N 1
ATOM 1364 C CA . VAL A 1 170 ? 38.447 -29.396 13.645 1.00 60.56 170 VAL A CA 1
ATOM 1365 C C . VAL A 1 170 ? 37.369 -30.250 12.971 1.00 60.56 170 VAL A C 1
ATOM 1367 O O . VAL A 1 170 ? 37.098 -31.351 13.441 1.00 60.56 170 VAL A O 1
ATOM 1370 N N . ASP A 1 171 ? 36.819 -29.797 11.842 1.00 57.62 171 ASP A N 1
ATOM 1371 C CA . ASP A 1 171 ? 35.789 -30.540 11.104 1.00 57.62 171 ASP A CA 1
ATOM 1372 C C . ASP A 1 171 ? 36.375 -31.631 10.184 1.00 57.62 171 ASP A C 1
ATOM 1374 O O . ASP A 1 171 ? 35.703 -32.612 9.866 1.00 57.62 171 ASP A O 1
ATOM 1378 N N . GLY A 1 172 ? 37.633 -31.483 9.749 1.00 51.34 172 GLY A N 1
ATOM 1379 C CA . GLY A 1 172 ? 38.311 -32.425 8.850 1.00 51.34 172 GLY A CA 1
ATOM 1380 C C . GLY A 1 172 ? 38.883 -33.669 9.535 1.00 51.34 172 GLY A C 1
ATOM 1381 O O . GLY A 1 172 ? 39.078 -34.693 8.879 1.00 51.34 172 GLY A O 1
ATOM 1382 N N . ASN A 1 173 ? 39.134 -33.622 10.846 1.00 45.91 173 ASN A N 1
ATOM 1383 C CA . ASN A 1 173 ? 39.576 -34.788 11.603 1.00 45.91 173 ASN A CA 1
ATOM 1384 C C . ASN A 1 173 ? 38.357 -35.440 12.256 1.00 45.91 173 ASN A C 1
ATOM 1386 O O . ASN A 1 173 ? 37.955 -35.026 13.339 1.00 45.91 173 ASN A O 1
ATOM 1390 N N . GLY A 1 174 ? 37.781 -36.429 11.560 1.00 49.44 174 GLY A N 1
ATOM 1391 C CA . GLY A 1 174 ? 36.559 -37.183 11.871 1.00 49.44 174 GLY A CA 1
ATOM 1392 C C . GLY A 1 174 ? 36.482 -37.818 13.264 1.00 49.44 174 GLY A C 1
ATOM 1393 O O . GLY A 1 174 ? 36.349 -39.033 13.401 1.00 49.44 174 GLY A O 1
ATOM 1394 N N . GLY A 1 175 ? 36.497 -37.000 14.309 1.00 42.69 175 GLY A N 1
ATOM 1395 C CA . GLY A 1 175 ? 35.994 -37.353 15.617 1.00 42.69 175 GLY A CA 1
ATOM 1396 C C . GLY A 1 175 ? 34.490 -37.485 15.488 1.00 42.69 175 GLY A C 1
ATOM 1397 O O . GLY A 1 175 ? 33.772 -36.488 15.525 1.00 42.69 175 GLY A O 1
ATOM 1398 N N . ALA A 1 176 ? 34.015 -38.715 15.296 1.00 51.19 176 ALA A N 1
ATOM 1399 C CA . ALA A 1 176 ? 32.605 -39.038 15.399 1.00 51.19 176 ALA A CA 1
ATOM 1400 C C . ALA A 1 176 ? 32.097 -38.504 16.745 1.00 51.19 176 ALA A C 1
ATOM 1402 O O . ALA A 1 176 ? 32.393 -39.054 17.807 1.00 51.19 176 ALA A O 1
ATOM 1403 N N . ARG A 1 177 ? 31.368 -37.387 16.704 1.00 50.25 177 ARG A N 1
ATOM 1404 C CA . ARG A 1 177 ? 30.662 -36.856 17.861 1.00 50.25 177 ARG A CA 1
ATOM 1405 C C . ARG A 1 177 ? 29.602 -37.893 18.189 1.00 50.25 177 ARG A C 1
ATOM 1407 O O . ARG A 1 177 ? 28.599 -37.964 17.491 1.00 50.25 177 ARG A O 1
ATOM 1414 N N . VAL A 1 178 ? 29.863 -38.744 19.182 1.00 55.09 178 VAL A N 1
ATOM 1415 C CA . VAL A 1 178 ? 28.880 -39.719 19.658 1.00 55.09 178 VAL A CA 1
ATOM 1416 C C . VAL A 1 178 ? 27.680 -38.902 20.133 1.00 55.09 178 VAL A C 1
ATOM 1418 O O . VAL A 1 178 ? 27.827 -38.141 21.097 1.00 55.09 178 VAL A O 1
ATOM 1421 N N . PRO A 1 179 ? 26.533 -38.959 19.439 1.00 50.91 179 PRO A N 1
ATOM 1422 C CA . PRO A 1 179 ? 25.386 -38.185 19.854 1.00 50.91 179 PRO A CA 1
ATOM 1423 C C . PRO A 1 179 ? 24.905 -38.796 21.170 1.00 50.91 179 PRO A C 1
ATOM 1425 O O . PRO A 1 179 ? 24.601 -39.985 21.269 1.00 50.91 179 PRO A O 1
ATOM 1428 N N . SER A 1 180 ? 24.938 -38.006 22.240 1.00 55.38 180 SER A N 1
ATOM 1429 C CA . SER A 1 180 ? 24.200 -38.369 23.437 1.00 55.38 180 SER A CA 1
ATOM 1430 C C . SER A 1 180 ? 22.727 -38.117 23.130 1.00 55.38 180 SER A C 1
ATOM 1432 O O . SER A 1 180 ? 22.381 -37.036 22.664 1.00 55.38 180 SER A O 1
ATOM 1434 N N . LYS A 1 181 ? 21.848 -39.071 23.457 1.00 59.28 181 LYS A N 1
ATOM 1435 C CA . LYS A 1 181 ? 20.383 -38.959 23.276 1.00 59.28 181 LYS A CA 1
ATOM 1436 C C . LYS A 1 181 ? 19.755 -37.702 23.903 1.00 59.28 181 LYS A C 1
ATOM 1438 O O . LYS A 1 181 ? 18.603 -37.389 23.644 1.00 59.28 181 LYS A O 1
ATOM 1443 N N . ILE A 1 182 ? 20.499 -37.010 24.763 1.00 59.94 182 ILE A N 1
ATOM 1444 C CA . ILE A 1 182 ? 20.093 -35.776 25.444 1.00 59.94 182 ILE A CA 1
ATOM 1445 C C . ILE A 1 182 ? 20.370 -34.533 24.570 1.00 59.94 182 ILE A C 1
ATOM 1447 O O . ILE A 1 182 ? 19.728 -33.508 24.754 1.00 59.94 182 ILE A O 1
ATOM 1451 N N . ASN A 1 183 ? 21.284 -34.625 23.598 1.00 55.28 183 ASN A N 1
ATOM 1452 C CA . ASN A 1 183 ? 21.707 -33.524 22.724 1.00 55.28 183 ASN A CA 1
ATOM 1453 C C . ASN A 1 183 ? 21.232 -33.677 21.262 1.00 55.28 183 ASN A C 1
ATOM 1455 O O . ASN A 1 183 ? 21.662 -32.914 20.399 1.00 55.28 183 ASN A O 1
ATOM 1459 N N . GLU A 1 184 ? 20.369 -34.651 20.967 1.00 59.31 184 GLU A N 1
ATOM 1460 C CA . GLU A 1 184 ? 19.766 -34.835 19.642 1.00 59.31 184 GLU A CA 1
ATOM 1461 C C . GLU A 1 184 ? 18.497 -33.973 19.526 1.00 59.31 184 GLU A C 1
ATOM 1463 O O . GLU A 1 184 ? 17.421 -34.351 19.987 1.00 59.31 184 GLU A O 1
ATOM 1468 N N . SER A 1 185 ? 18.610 -32.782 18.929 1.00 61.12 185 SER A N 1
ATOM 1469 C CA . SER A 1 185 ? 17.436 -32.037 18.466 1.00 61.12 185 SER A CA 1
ATOM 1470 C C . SER A 1 185 ? 16.985 -32.603 17.119 1.00 61.12 185 SER A C 1
ATOM 1472 O O . SER A 1 185 ? 17.731 -32.521 16.146 1.00 61.12 185 SER A O 1
ATOM 1474 N N . ASN A 1 186 ? 15.752 -33.109 17.029 1.00 64.12 186 ASN A N 1
ATOM 1475 C CA . ASN A 1 186 ? 15.143 -33.470 15.735 1.00 64.12 186 ASN A CA 1
ATOM 1476 C C . ASN A 1 186 ? 14.924 -32.249 14.825 1.00 64.12 186 ASN A C 1
ATOM 1478 O O . ASN A 1 186 ? 14.732 -32.386 13.621 1.00 64.12 186 ASN A O 1
ATOM 1482 N N . LEU A 1 187 ? 14.990 -31.052 15.411 1.00 60.91 187 LEU A N 1
ATOM 1483 C CA . LEU A 1 187 ? 14.893 -29.781 14.718 1.00 60.91 187 LEU A CA 1
ATOM 1484 C C . LEU A 1 187 ? 16.200 -29.493 13.980 1.00 60.91 187 LEU A C 1
ATOM 1486 O O . LEU A 1 187 ? 17.242 -29.251 14.596 1.00 60.91 187 LEU A O 1
ATOM 1490 N N . VAL A 1 188 ? 16.133 -29.458 12.652 1.00 64.81 188 VAL A N 1
ATOM 1491 C CA . VAL A 1 188 ? 17.192 -28.872 11.829 1.00 64.81 188 VAL A CA 1
ATOM 1492 C C . VAL A 1 188 ? 17.158 -27.358 12.058 1.00 64.81 188 VAL A C 1
ATOM 1494 O O . VAL A 1 188 ? 16.355 -26.646 11.462 1.00 64.81 188 VAL A O 1
ATOM 1497 N N . LEU A 1 189 ? 18.014 -26.855 12.953 1.00 57.41 189 LEU A N 1
ATOM 1498 C CA . LEU A 1 189 ? 18.121 -25.428 13.305 1.00 57.41 189 LEU A CA 1
ATOM 1499 C C . LEU A 1 189 ? 18.862 -24.607 12.231 1.00 57.41 189 LEU A C 1
ATOM 1501 O O . LEU A 1 189 ? 19.695 -23.749 12.532 1.00 57.41 189 LEU A O 1
ATOM 1505 N N . ASP A 1 190 ? 18.548 -24.850 10.961 1.00 63.81 190 ASP A N 1
ATOM 1506 C CA . ASP A 1 190 ? 18.956 -23.971 9.875 1.00 63.81 190 ASP A CA 1
ATOM 1507 C C . ASP A 1 190 ? 17.966 -22.810 9.793 1.00 63.81 190 ASP A C 1
ATOM 1509 O O . ASP A 1 190 ? 16.803 -22.988 9.435 1.00 63.81 190 ASP A O 1
ATOM 1513 N N . HIS A 1 191 ? 18.452 -21.597 10.068 1.00 58.16 191 HIS A N 1
ATOM 1514 C CA . HIS A 1 191 ? 17.670 -20.352 10.145 1.00 58.16 191 HIS A CA 1
ATOM 1515 C C . HIS A 1 191 ? 16.842 -20.016 8.886 1.00 58.16 191 HIS A C 1
ATOM 1517 O O . HIS A 1 191 ? 16.064 -19.066 8.899 1.00 58.16 191 HIS A O 1
ATOM 1523 N N . TYR A 1 192 ? 17.013 -20.763 7.792 1.00 53.44 192 TYR A N 1
ATOM 1524 C CA . TYR A 1 192 ? 16.429 -20.467 6.485 1.00 53.44 192 TYR A CA 1
ATOM 1525 C C . TYR A 1 192 ? 15.820 -21.681 5.774 1.00 53.44 192 TYR A C 1
ATOM 1527 O O . TYR A 1 192 ? 15.324 -21.520 4.663 1.00 53.44 192 TYR A O 1
ATOM 1535 N N . ASN A 1 193 ? 15.861 -22.881 6.364 1.00 60.53 193 ASN A N 1
ATOM 1536 C CA . ASN A 1 193 ? 15.377 -24.097 5.705 1.00 60.53 193 ASN A CA 1
ATOM 1537 C C . ASN A 1 193 ? 14.495 -24.927 6.643 1.00 60.53 193 ASN A C 1
ATOM 1539 O O . ASN A 1 193 ? 14.772 -26.091 6.920 1.00 60.53 193 ASN A O 1
ATOM 1543 N N . ILE A 1 194 ? 13.446 -24.287 7.157 1.00 62.62 194 ILE A N 1
ATOM 1544 C CA . ILE A 1 194 ? 12.435 -24.939 7.987 1.00 62.62 194 ILE A CA 1
ATOM 1545 C C . ILE A 1 194 ? 11.466 -25.659 7.045 1.00 62.62 194 ILE A C 1
ATOM 1547 O O . ILE A 1 194 ? 10.881 -25.039 6.154 1.00 62.62 194 ILE A O 1
ATOM 1551 N N . SER A 1 195 ? 11.294 -26.968 7.223 1.00 61.53 195 SER A N 1
ATOM 1552 C CA . SER A 1 195 ? 10.247 -27.716 6.530 1.00 61.53 195 SER A CA 1
ATOM 1553 C C . SER A 1 195 ? 8.882 -27.223 7.009 1.00 61.53 195 SER A C 1
ATOM 1555 O O . SER A 1 195 ? 8.565 -27.311 8.193 1.00 61.53 195 SER A O 1
ATOM 1557 N N . HIS A 1 196 ? 8.065 -26.713 6.089 1.00 64.62 196 HIS A N 1
ATOM 1558 C CA . HIS A 1 196 ? 6.681 -26.318 6.375 1.00 64.62 196 HIS A CA 1
ATOM 1559 C C . HIS A 1 196 ? 5.682 -27.467 6.187 1.00 64.62 196 HIS A C 1
ATOM 1561 O O . HIS A 1 196 ? 4.474 -27.264 6.320 1.00 64.62 196 HIS A O 1
ATOM 1567 N N . ASP A 1 197 ? 6.171 -28.667 5.876 1.00 71.38 197 ASP A N 1
ATOM 1568 C CA . ASP A 1 197 ? 5.319 -29.826 5.676 1.00 71.38 197 ASP A CA 1
ATOM 1569 C C . ASP A 1 197 ? 4.694 -30.266 7.013 1.00 71.38 197 ASP A C 1
ATOM 1571 O O . ASP A 1 197 ? 5.405 -30.430 8.011 1.00 71.38 197 ASP A O 1
ATOM 1575 N N . PRO A 1 198 ? 3.365 -30.488 7.069 1.00 69.12 198 PRO A N 1
ATOM 1576 C CA . PRO A 1 198 ? 2.663 -30.802 8.316 1.00 69.12 198 PRO A CA 1
ATOM 1577 C C . PRO A 1 198 ? 3.171 -32.070 9.008 1.00 69.12 198 PRO A C 1
ATOM 1579 O O . PRO A 1 198 ? 3.068 -32.191 10.226 1.00 69.12 198 PRO A O 1
ATOM 1582 N N . VAL A 1 199 ? 3.700 -33.019 8.231 1.00 71.62 199 VAL A N 1
ATOM 1583 C CA . VAL A 1 199 ? 4.217 -34.301 8.724 1.00 71.62 199 VAL A CA 1
ATOM 1584 C C . VAL A 1 199 ? 5.547 -34.108 9.452 1.00 71.62 199 VAL A C 1
ATOM 1586 O O . VAL A 1 199 ? 5.711 -34.619 10.559 1.00 71.62 199 VAL A O 1
ATOM 1589 N N . ASP A 1 200 ? 6.465 -33.329 8.876 1.00 68.38 200 ASP A N 1
ATOM 1590 C CA . ASP A 1 200 ? 7.754 -33.019 9.499 1.00 68.38 200 ASP A CA 1
ATOM 1591 C C . ASP A 1 200 ? 7.574 -32.116 10.725 1.00 68.38 200 ASP A C 1
ATOM 1593 O O . ASP A 1 200 ? 8.137 -32.387 11.782 1.00 68.38 200 ASP A O 1
ATOM 1597 N N . LEU A 1 201 ? 6.676 -31.128 10.648 1.00 68.38 201 LEU A N 1
ATOM 1598 C CA . LEU A 1 201 ? 6.324 -30.297 11.801 1.00 68.38 201 LEU A CA 1
ATOM 1599 C C . LEU A 1 201 ? 5.664 -31.101 12.929 1.00 68.38 201 LEU A C 1
ATOM 1601 O O . LEU A 1 201 ? 5.907 -30.820 14.096 1.00 68.38 201 LEU A O 1
ATOM 1605 N N . ALA A 1 202 ? 4.836 -32.104 12.621 1.00 70.38 202 ALA A N 1
ATOM 1606 C CA . ALA A 1 202 ? 4.224 -32.956 13.643 1.00 70.38 202 ALA A CA 1
ATOM 1607 C C . ALA A 1 202 ? 5.231 -33.911 14.303 1.00 70.38 202 ALA A C 1
ATOM 1609 O O . ALA A 1 202 ? 5.066 -34.239 15.480 1.00 70.38 202 ALA A O 1
ATOM 1610 N N . ARG A 1 203 ? 6.263 -34.340 13.564 1.00 70.88 203 ARG A N 1
ATOM 1611 C CA . ARG A 1 203 ? 7.394 -35.112 14.100 1.00 70.88 203 ARG A CA 1
ATOM 1612 C C . ARG A 1 203 ? 8.221 -34.270 15.070 1.00 70.88 203 ARG A C 1
ATOM 1614 O O . ARG A 1 203 ? 8.619 -34.769 16.120 1.00 70.88 203 ARG A O 1
ATOM 1621 N N . ASP A 1 204 ? 8.445 -33.008 14.723 1.00 68.94 204 ASP A N 1
ATOM 1622 C CA . ASP A 1 204 ? 9.290 -32.105 15.499 1.00 68.94 204 ASP A CA 1
ATOM 1623 C C . ASP A 1 204 ? 8.524 -31.437 16.665 1.00 68.94 204 ASP A C 1
ATOM 1625 O O . ASP A 1 204 ? 9.109 -31.148 17.709 1.00 68.94 204 ASP A O 1
ATOM 1629 N N . PHE A 1 205 ? 7.200 -31.271 16.533 1.00 69.69 205 PHE A N 1
ATOM 1630 C CA . PHE A 1 205 ? 6.288 -30.697 17.532 1.00 69.69 205 PHE A CA 1
ATOM 1631 C C . PHE A 1 205 ? 5.074 -31.618 17.799 1.00 69.69 205 PHE A C 1
ATOM 1633 O O . PHE A 1 205 ? 3.949 -31.359 17.326 1.00 69.69 205 PHE A O 1
ATOM 1640 N N . PRO A 1 206 ? 5.257 -32.703 18.578 1.00 66.94 206 PRO A N 1
ATOM 1641 C CA . PRO A 1 206 ? 4.176 -33.628 18.902 1.00 66.94 206 PRO A CA 1
ATOM 1642 C C . PRO A 1 206 ? 3.054 -32.925 19.680 1.00 66.94 206 PRO A C 1
ATOM 1644 O O . PRO A 1 206 ? 3.289 -32.111 20.577 1.00 66.94 206 PRO A O 1
ATOM 1647 N N . ALA A 1 207 ? 1.803 -33.233 19.335 1.00 62.66 207 ALA A N 1
ATOM 1648 C CA . ALA A 1 207 ? 0.643 -32.696 20.043 1.00 62.66 207 ALA A CA 1
ATOM 1649 C C . ALA A 1 207 ? 0.593 -33.257 21.479 1.00 62.66 207 ALA A C 1
ATOM 1651 O O . ALA A 1 207 ? 0.664 -34.469 21.665 1.00 62.66 207 ALA A O 1
ATOM 1652 N N . GLY A 1 208 ? 0.467 -32.381 22.484 1.00 59.94 208 GLY A N 1
ATOM 1653 C CA . GLY A 1 208 ? 0.371 -32.766 23.903 1.00 59.94 208 GLY A CA 1
ATOM 1654 C C . GLY A 1 208 ? 1.545 -32.337 24.793 1.00 59.94 208 GLY A C 1
ATOM 1655 O O . GLY A 1 208 ? 1.543 -32.635 25.986 1.00 59.94 208 GLY A O 1
ATOM 1656 N N . GLY A 1 209 ? 2.536 -31.619 24.255 1.00 57.47 209 GLY A N 1
ATOM 1657 C CA . GLY A 1 209 ? 3.540 -30.929 25.070 1.00 57.47 209 GLY A CA 1
ATOM 1658 C C . GLY A 1 209 ? 2.940 -29.759 25.862 1.00 57.47 209 GLY A C 1
ATOM 1659 O O . GLY A 1 209 ? 1.943 -29.168 25.456 1.00 57.47 209 GLY A O 1
ATOM 1660 N N . LYS A 1 210 ? 3.569 -29.385 26.985 1.00 55.22 210 LYS A N 1
ATOM 1661 C CA . LYS A 1 210 ? 3.110 -28.292 27.873 1.00 55.22 210 LYS A CA 1
ATOM 1662 C C . LYS A 1 210 ? 3.045 -26.908 27.199 1.00 55.22 210 LYS A C 1
ATOM 1664 O O . LYS A 1 210 ? 2.431 -26.005 27.752 1.00 55.22 210 LYS A O 1
ATOM 1669 N N . HIS A 1 211 ? 3.643 -26.752 26.017 1.00 50.66 211 HIS A N 1
ATOM 1670 C CA . HIS A 1 211 ? 3.506 -25.579 25.155 1.00 50.66 211 HIS A CA 1
ATOM 1671 C C . HIS A 1 211 ? 2.738 -25.968 23.890 1.00 50.66 211 HIS A C 1
ATOM 1673 O O . HIS A 1 211 ? 3.304 -26.520 22.949 1.00 50.66 211 HIS A O 1
ATOM 1679 N N . ILE A 1 212 ? 1.435 -25.698 23.889 1.00 52.97 212 ILE A N 1
ATOM 1680 C CA . ILE A 1 212 ? 0.597 -25.772 22.694 1.00 52.97 212 ILE A CA 1
ATOM 1681 C C . ILE A 1 212 ? 0.578 -24.372 22.088 1.00 52.97 212 ILE A C 1
ATOM 1683 O O . ILE A 1 212 ? 0.205 -23.412 22.758 1.00 52.97 212 ILE A O 1
ATOM 1687 N N . ASP A 1 213 ? 0.981 -24.264 20.826 1.00 49.94 213 ASP A N 1
ATOM 1688 C CA . ASP A 1 213 ? 0.884 -23.029 20.056 1.00 49.94 213 ASP A CA 1
ATOM 1689 C C . ASP A 1 213 ? -0.610 -22.653 19.903 1.00 49.94 213 ASP A C 1
ATOM 1691 O O . ASP A 1 213 ? -1.379 -23.457 19.354 1.00 49.94 213 ASP A O 1
ATOM 1695 N N . PRO A 1 214 ? -1.082 -21.488 20.394 1.00 54.81 214 PRO A N 1
ATOM 1696 C CA . PRO A 1 214 ? -2.511 -21.143 20.434 1.00 54.81 214 PRO A CA 1
ATOM 1697 C C . PRO A 1 214 ? -3.168 -21.061 19.046 1.00 54.81 214 PRO A C 1
ATOM 1699 O O . PRO A 1 214 ? -4.391 -21.088 18.928 1.00 54.81 214 PRO A O 1
ATOM 1702 N N . GLN A 1 215 ? -2.367 -20.999 17.980 1.00 51.12 215 GLN A N 1
ATOM 1703 C CA . GLN A 1 215 ? -2.828 -21.020 16.591 1.00 51.12 215 GLN A CA 1
ATOM 1704 C C . GLN A 1 215 ? -3.258 -22.427 16.122 1.00 51.12 215 GLN A C 1
ATOM 1706 O O . GLN A 1 215 ? -4.064 -22.546 15.201 1.00 51.12 215 GLN A O 1
ATOM 1711 N N . ARG A 1 216 ? -2.778 -23.511 16.758 1.00 49.88 216 ARG A N 1
ATOM 1712 C CA . ARG A 1 216 ? -3.042 -24.899 16.322 1.00 49.88 216 ARG A CA 1
ATOM 1713 C C . ARG A 1 216 ? -4.384 -25.451 16.813 1.00 49.88 216 ARG A C 1
ATOM 1715 O O . ARG A 1 216 ? -4.972 -26.296 16.142 1.00 49.88 216 ARG A O 1
ATOM 1722 N N . SER A 1 217 ? -4.906 -24.968 17.942 1.00 49.81 217 SER A N 1
ATOM 1723 C CA . SER A 1 217 ? -6.195 -25.428 18.491 1.00 49.81 217 SER A CA 1
ATOM 1724 C C . SER A 1 217 ? -7.401 -25.012 17.640 1.00 49.81 217 SER A C 1
ATOM 1726 O O . SER A 1 217 ? -8.436 -25.670 17.687 1.00 49.81 217 SER A O 1
ATOM 1728 N N . LYS A 1 218 ? -7.266 -23.967 16.811 1.00 47.78 218 LYS A N 1
ATOM 1729 C CA . LYS A 1 218 ? -8.351 -23.453 15.958 1.00 47.78 218 LYS A CA 1
ATOM 1730 C C . LYS A 1 218 ? -8.556 -24.246 14.659 1.00 47.78 218 LYS A C 1
ATOM 1732 O O . LYS A 1 218 ? -9.606 -24.118 14.042 1.00 47.78 218 LYS A O 1
ATOM 1737 N N . ALA A 1 219 ? -7.595 -25.078 14.247 1.00 46.09 219 ALA A N 1
ATOM 1738 C CA . ALA A 1 219 ? -7.658 -25.811 12.976 1.00 46.09 219 ALA A CA 1
ATOM 1739 C C . ALA A 1 219 ? -8.354 -27.186 13.063 1.00 46.09 219 ALA A C 1
ATOM 1741 O O . ALA A 1 219 ? -8.632 -27.792 12.033 1.00 46.09 219 ALA A O 1
ATOM 1742 N N . ALA A 1 220 ? -8.641 -27.694 14.268 1.00 46.66 220 ALA A N 1
ATOM 1743 C CA . ALA A 1 220 ? -9.183 -29.044 14.461 1.00 46.66 220 ALA A CA 1
ATOM 1744 C C . ALA A 1 220 ? -10.724 -29.135 14.419 1.00 46.66 220 ALA A C 1
ATOM 1746 O O . ALA A 1 220 ? -11.264 -30.238 14.478 1.00 46.66 220 ALA A O 1
ATOM 1747 N N . THR A 1 221 ? -11.437 -28.012 14.286 1.00 46.28 221 THR A N 1
ATOM 1748 C CA . THR A 1 221 ? -12.907 -27.978 14.374 1.00 46.28 221 THR A CA 1
ATOM 1749 C C . THR A 1 221 ? -13.517 -27.257 13.178 1.00 46.28 221 THR A C 1
ATOM 1751 O O . THR A 1 221 ? -14.109 -26.194 13.318 1.00 46.28 221 THR A O 1
ATOM 1754 N N . LEU A 1 222 ? -13.389 -27.830 11.983 1.00 37.97 222 LEU A N 1
ATOM 1755 C CA . LEU A 1 222 ? -14.303 -27.529 10.881 1.00 37.97 222 LEU A CA 1
ATOM 1756 C C . LEU A 1 222 ? -14.711 -28.853 10.220 1.00 37.97 222 LEU A C 1
ATOM 1758 O O . LEU A 1 222 ? -13.866 -29.493 9.591 1.00 37.97 222 LEU A O 1
ATOM 1762 N N . PRO A 1 223 ? -15.966 -29.311 10.382 1.00 36.91 223 PRO A N 1
ATOM 1763 C CA . PRO A 1 223 ? -16.468 -30.440 9.616 1.00 36.91 223 PRO A CA 1
ATOM 1764 C C . PRO A 1 223 ? -16.609 -30.027 8.147 1.00 36.91 223 PRO A C 1
ATOM 1766 O O . PRO A 1 223 ? -17.117 -28.947 7.844 1.00 36.91 223 PRO A O 1
ATOM 1769 N N . LEU A 1 224 ? -16.152 -30.898 7.244 1.00 39.47 224 LEU A N 1
ATOM 1770 C CA . LEU A 1 224 ? -16.460 -30.806 5.819 1.00 39.47 224 LEU A CA 1
ATOM 1771 C C . LEU A 1 224 ? -17.987 -30.872 5.647 1.00 39.47 224 LEU A C 1
ATOM 1773 O O . LEU A 1 224 ? -18.598 -31.881 6.004 1.00 39.47 224 LEU A O 1
ATOM 1777 N N . ALA A 1 225 ? -18.564 -29.812 5.089 1.00 38.91 225 ALA A N 1
ATOM 1778 C CA . ALA A 1 225 ? -19.863 -29.811 4.427 1.00 38.91 225 ALA A CA 1
ATOM 1779 C C . ALA A 1 225 ? -19.645 -29.398 2.968 1.00 38.91 225 ALA A C 1
ATOM 1781 O O . ALA A 1 225 ? -18.820 -28.479 2.747 1.00 38.91 225 ALA A O 1
#

Secondary structure (DSSP, 8-state):
-----------HHHHHHHHHHHHHHHHHHHHHHHHHHHIIIIIHHHHHHHHHHHS-HHHHHHHHHHHHHHHHHHHHHHHSTT---SS---TTT--TTTTGGGS-----TT---HHHHHHHHHHHHHHHHHHSS------S----SSS--GGGSSTTTTTTSHHHHHHHHHHHS-------TTS--SS---TT-----HHHHHHHS-TTSS---TTTGGGS-----

InterPro domains:
  IPR040046 Protein FAM228 [PF28229] (3-129)
  IPR040046 Protein FAM228 [PTHR28584] (11-197)

pLDDT: mean 70.73, std 17.15, range [36.91, 95.31]

Radius of gyration: 31.0 Å; chains: 1; bounding box: 81×65×76 Å

Foldseek 3Di:
DDDDDPVPDDDVVVVVVVVVVVVVVVVVVVVVVLVVVQCVQPVVQQVVLVVVQVVPPVNVVVVVVVVVVLVVLQVVLCVPPVHDDPVDDDPVRHDPCVPPPSDSDGDCPPGDRPVVVVVVVVVVVVVVVCVVDDDPPPPDPPDDPVDDPPVCVCPPPVCVPPNVVVVCVVVVPPPPPPDDPVNDQLDPPDVPDGDPDPVSVCVNPPPPPPDDDPVVVVPPDDDDD

Organism: Plasmodiophora brassicae (NCBI:txid37360)

Sequence (225 aa):
MLAAVADDGASPIGDIERYLDERSLMETRRQDELAKAWNEAVYLHIQRQIDERVADDGRVRASRDRRNRLLDGYLRALQSPGGVFLDIIHDDEYDPFQGADADPGYSVRGMKDPLKRDLRKMAFEAKLMAMGRQAQPASHQMRPCRRLDVRQWGQGRIEATPHGYFAKFVDGNGGARVPSKINESNLVLDHYNISHDPVDLARDFPAGGKHIDPQRSKAATLPLA